Protein AF-A0ABD6D3I8-F1 (afdb_monomer)

Solvent-accessible surface area (backbone atoms only — not comparable to full-atom values): 17713 Å² total; per-residue (Å²): 122,80,71,60,58,60,52,53,54,50,59,51,51,58,54,47,58,57,50,51,61,51,48,51,48,51,51,50,53,51,59,62,35,69,68,52,43,36,45,54,47,29,67,51,51,42,56,53,49,54,50,50,54,49,55,48,30,76,75,33,94,48,31,48,81,83,47,49,67,35,48,54,55,46,46,45,46,32,44,61,36,58,86,42,97,68,25,40,54,66,31,47,40,47,11,34,42,47,6,24,50,29,9,47,50,40,47,54,55,41,55,77,74,69,52,99,65,88,84,90,70,100,69,75,52,68,67,55,51,51,51,15,46,51,47,24,51,53,53,22,55,76,68,73,17,67,42,81,37,10,53,52,30,10,53,47,37,63,69,50,66,90,51,40,68,42,40,44,51,18,42,46,56,50,36,48,51,53,35,50,54,48,51,53,46,39,55,67,56,59,64,44,36,63,67,61,53,58,66,60,56,52,79,70,43,60,50,75,43,75,62,68,82,93,67,49,63,67,57,51,50,50,51,44,52,55,24,54,76,62,83,56,26,34,38,35,45,30,38,72,43,54,68,66,61,49,54,55,38,26,55,51,44,44,54,52,40,44,75,74,65,78,56,82,55,69,71,58,28,47,54,50,26,52,50,51,52,50,52,54,50,48,60,52,50,51,55,53,46,52,51,36,41,76,74,64,68,47,62,68,47,67,44,72,43,76,48,70,91,39,67,72,60,46,71,74,44,81,80,71,93,69,74,83,119

Foldseek 3Di:
DVVVVVVVVVVVVVVVVVVCVVVVVVVVVCCLPPLNVLVVVLVVVLVVLLVVLVVVVVVDLLADPLLNPLSSVLLSVLSNCVPDPSNDLCLSLVLQLLLLVLLVVLCVVCVVPPDPDDDDDQDQPPVSLVSSQVSSVVVCVVVVSDDPSSSSSSVSLSRPPPCSNSHSSNNNVSSVSSSVVSVVCCVPPVVCVVVVSVVVVLQPQEAEQEDDDDDSQVSLQVSLVVQLVSVRYEYEYEYEDEVVQLVVLLVVLQVVCCVPPVDDDSVVSSVVSVVVVVVVVVVVVVVSQCSSCVPRNHHYFYYYYYDDPDPVVRVVDDDDPDDRD

Structure (mmCIF, N/CA/C/O backbone):
data_AF-A0ABD6D3I8-F1
#
_entry.id   AF-A0ABD6D3I8-F1
#
loop_
_atom_site.group_PDB
_atom_site.id
_atom_site.type_symbol
_atom_site.label_atom_id
_atom_site.label_alt_id
_atom_site.label_comp_id
_atom_site.label_asym_id
_atom_site.label_entity_id
_atom_site.label_seq_id
_atom_site.pdbx_PDB_ins_code
_atom_site.Cartn_x
_atom_site.Cartn_y
_atom_site.Cartn_z
_atom_site.occupancy
_atom_site.B_iso_or_equiv
_atom_site.auth_seq_id
_atom_site.auth_comp_id
_atom_site.auth_asym_id
_atom_site.auth_atom_id
_atom_site.pdbx_PDB_model_num
ATOM 1 N N . MET A 1 1 ? -15.371 -51.098 26.441 1.00 48.84 1 MET A N 1
ATOM 2 C CA . MET A 1 1 ? -14.345 -50.169 25.897 1.00 48.84 1 MET A CA 1
ATOM 3 C C . MET A 1 1 ? -14.885 -49.157 24.875 1.00 48.84 1 MET A C 1
ATOM 5 O O . MET A 1 1 ? -14.434 -48.020 24.892 1.00 48.84 1 MET A O 1
ATOM 9 N N . ARG A 1 2 ? -15.891 -49.493 24.052 1.00 51.91 2 ARG A N 1
ATOM 10 C CA . ARG A 1 2 ? -16.434 -48.631 22.976 1.00 51.91 2 ARG A CA 1
ATOM 11 C C . ARG A 1 2 ? -17.139 -47.327 23.422 1.00 51.91 2 ARG A C 1
ATOM 13 O O . ARG A 1 2 ? -17.208 -46.391 22.638 1.00 51.91 2 ARG A O 1
ATOM 20 N N . ASN A 1 3 ? -17.573 -47.222 24.684 1.00 49.28 3 ASN A N 1
ATOM 21 C CA . ASN A 1 3 ? -18.312 -46.052 25.198 1.00 49.28 3 ASN A CA 1
ATOM 22 C C . ASN A 1 3 ? -17.427 -44.921 25.766 1.00 49.28 3 ASN A C 1
ATOM 24 O O . ASN A 1 3 ? -17.911 -43.807 25.945 1.00 49.28 3 ASN A O 1
ATOM 28 N N . ARG A 1 4 ? -16.134 -45.164 26.046 1.00 50.59 4 ARG A N 1
ATOM 29 C CA . ARG A 1 4 ? -15.222 -44.103 26.537 1.00 50.59 4 ARG A CA 1
ATOM 30 C C . ARG A 1 4 ? -14.726 -43.191 25.408 1.00 50.59 4 ARG A C 1
ATOM 32 O O . ARG A 1 4 ? -14.577 -41.992 25.618 1.00 50.59 4 ARG A O 1
ATOM 39 N N . LEU A 1 5 ? -14.549 -43.741 24.205 1.00 54.78 5 LEU A N 1
ATOM 40 C CA . LEU A 1 5 ? -14.125 -43.006 23.006 1.00 54.78 5 LEU A CA 1
ATOM 41 C C . LEU A 1 5 ? -15.182 -42.008 22.514 1.00 54.78 5 LEU A C 1
ATOM 43 O O . LEU A 1 5 ? -14.837 -40.898 22.124 1.00 54.78 5 LEU A O 1
ATOM 47 N N . SER A 1 6 ? -16.471 -42.353 22.589 1.00 57.88 6 SER A N 1
ATOM 48 C CA . SER A 1 6 ? -17.556 -41.451 22.180 1.00 57.88 6 SER A CA 1
ATOM 49 C C . SER A 1 6 ? -17.730 -40.252 23.113 1.00 57.88 6 SER A C 1
ATOM 51 O O . SER A 1 6 ? -18.156 -39.191 22.662 1.00 57.88 6 SER A O 1
ATOM 53 N N . TRP A 1 7 ? -17.403 -40.408 24.400 1.00 53.38 7 TRP A N 1
ATOM 54 C CA . TRP A 1 7 ? -17.465 -39.315 25.372 1.00 53.38 7 TRP A CA 1
ATOM 55 C C . TRP A 1 7 ? -16.291 -38.349 25.173 1.00 53.38 7 TRP A C 1
ATOM 57 O O . TRP A 1 7 ? -16.505 -37.151 25.035 1.00 53.38 7 TRP A O 1
ATOM 67 N N . TRP A 1 8 ? -15.078 -38.881 24.984 1.00 54.34 8 TRP A N 1
ATOM 68 C CA . TRP A 1 8 ? -13.894 -38.090 24.624 1.00 54.34 8 TRP A CA 1
ATOM 69 C C . TRP A 1 8 ? -14.063 -37.322 23.307 1.00 54.34 8 TRP A C 1
ATOM 71 O O . TRP A 1 8 ? -13.714 -36.147 23.226 1.00 54.34 8 TRP A O 1
ATOM 81 N N . TYR A 1 9 ? -14.654 -37.956 22.291 1.00 57.16 9 TYR A N 1
ATOM 82 C CA . TYR A 1 9 ? -14.885 -37.321 20.994 1.00 57.16 9 TYR A CA 1
ATOM 83 C C . TYR A 1 9 ? -15.908 -36.178 21.067 1.00 57.16 9 TYR A C 1
ATOM 85 O O . TYR A 1 9 ? -15.737 -35.165 20.397 1.00 57.16 9 TYR A O 1
ATOM 93 N N . ARG A 1 10 ? -16.953 -36.294 21.901 1.00 57.69 10 ARG A N 1
ATOM 94 C CA . ARG A 1 10 ? -17.935 -35.210 22.099 1.00 57.69 10 ARG A CA 1
ATOM 95 C C . ARG A 1 10 ? -17.353 -34.058 22.920 1.00 57.69 10 ARG A C 1
ATOM 97 O O . ARG A 1 10 ? -17.463 -32.915 22.496 1.00 57.69 10 ARG A O 1
ATOM 104 N N . SER A 1 11 ? -16.628 -34.352 24.000 1.00 54.62 11 SER A N 1
ATOM 105 C CA . SER A 1 11 ? -15.975 -33.326 24.826 1.00 54.62 11 SER A CA 1
ATOM 106 C C . SER A 1 11 ? -14.861 -32.569 24.090 1.00 54.62 11 SER A C 1
ATOM 108 O O . SER A 1 11 ? -14.662 -31.382 24.339 1.00 54.62 11 SER A O 1
ATOM 110 N N . ALA A 1 12 ? -14.151 -33.221 23.162 1.00 56.25 12 ALA A N 1
ATOM 111 C CA . ALA A 1 12 ? -13.181 -32.557 22.289 1.00 56.25 12 ALA A CA 1
ATOM 112 C C . ALA A 1 12 ? -13.863 -31.649 21.249 1.00 56.25 12 ALA A C 1
ATOM 114 O O . ALA A 1 12 ? -13.349 -30.580 20.928 1.00 56.25 12 ALA A O 1
ATOM 115 N N . ARG A 1 13 ? -15.043 -32.042 20.753 1.00 55.53 13 ARG A N 1
ATOM 116 C CA . ARG A 1 13 ? -15.787 -31.299 19.726 1.00 55.53 13 ARG A CA 1
ATOM 117 C C . ARG A 1 13 ? -16.462 -30.038 20.268 1.00 55.53 13 ARG A C 1
ATOM 119 O O . ARG A 1 13 ? -16.499 -29.032 19.563 1.00 55.53 13 ARG A O 1
ATOM 126 N N . ASP A 1 14 ? -16.934 -30.070 21.511 1.00 56.41 14 ASP A N 1
ATOM 127 C CA . ASP A 1 14 ? -17.506 -28.886 22.163 1.00 56.41 14 ASP A CA 1
ATOM 128 C C . ASP A 1 14 ? -16.415 -27.875 22.564 1.00 56.41 14 ASP A C 1
ATOM 130 O O . ASP A 1 14 ? -16.600 -26.675 22.375 1.00 56.41 14 ASP A O 1
ATOM 134 N N . ARG A 1 15 ? -15.222 -28.344 22.969 1.00 53.31 15 ARG A N 1
ATOM 135 C CA . ARG A 1 15 ? -14.049 -27.475 23.200 1.00 53.31 15 ARG A CA 1
ATOM 136 C C . ARG A 1 15 ? -13.473 -26.865 21.921 1.00 53.31 15 ARG A C 1
ATOM 138 O O . ARG A 1 15 ? -13.049 -25.712 21.951 1.00 53.31 15 ARG A O 1
ATOM 145 N N . LEU A 1 16 ? -13.484 -27.589 20.797 1.00 54.25 16 LEU A N 1
ATOM 146 C CA . LEU A 1 16 ? -13.047 -27.026 19.513 1.00 54.25 16 LEU A CA 1
ATOM 147 C C . LEU A 1 16 ? -13.967 -25.890 19.043 1.00 54.25 16 LEU A C 1
ATOM 149 O O . LEU A 1 16 ? -13.475 -24.886 18.544 1.00 54.25 16 LEU A O 1
ATOM 153 N N . ARG A 1 17 ? -15.285 -26.001 19.258 1.00 52.94 17 ARG A N 1
ATOM 154 C CA . ARG A 1 17 ? -16.257 -24.968 18.851 1.00 52.94 17 ARG A CA 1
ATOM 155 C C . ARG A 1 17 ? -16.103 -23.644 19.608 1.00 52.94 17 ARG A C 1
ATOM 157 O O . ARG A 1 17 ? -16.437 -22.591 19.063 1.00 52.94 17 ARG A O 1
ATOM 164 N N . GLU A 1 18 ? -15.605 -23.678 20.843 1.00 51.91 18 GLU A N 1
ATOM 165 C CA . GLU A 1 18 ? -15.318 -22.471 21.631 1.00 51.91 18 GLU A CA 1
ATOM 166 C C . GLU A 1 18 ? -13.984 -21.812 21.260 1.00 51.91 18 GLU A C 1
ATOM 168 O O . GLU A 1 18 ? -13.903 -20.581 21.241 1.00 51.91 18 GLU A O 1
ATOM 173 N N . PHE A 1 19 ? -12.968 -22.604 20.901 1.00 51.62 19 PHE A N 1
ATOM 174 C CA . PHE A 1 19 ? -11.706 -22.082 20.364 1.00 51.62 19 PHE A CA 1
ATOM 175 C C . PHE A 1 19 ? -11.892 -21.471 18.973 1.00 51.62 19 PHE A C 1
ATOM 177 O O . PHE A 1 19 ? -11.450 -20.350 18.732 1.00 51.62 19 PHE A O 1
ATOM 184 N N . GLU A 1 20 ? -12.663 -22.127 18.108 1.00 51.50 20 GLU A N 1
ATOM 185 C CA . GLU A 1 20 ? -12.920 -21.688 16.736 1.00 51.50 20 GLU A CA 1
ATOM 186 C C . GLU A 1 20 ? -13.623 -20.317 16.695 1.00 51.50 20 GLU A C 1
ATOM 188 O O . GLU A 1 20 ? -13.238 -19.436 15.934 1.00 51.50 20 GLU A O 1
ATOM 193 N N . ARG A 1 21 ? -14.591 -20.046 17.586 1.00 54.03 21 ARG A N 1
ATOM 194 C CA . ARG A 1 21 ? -15.277 -18.735 17.633 1.00 54.03 21 ARG A CA 1
ATOM 195 C C . ARG A 1 21 ? -14.429 -17.594 18.204 1.00 54.03 21 ARG A C 1
ATOM 197 O O . ARG A 1 21 ? -14.739 -16.431 17.922 1.00 54.03 21 ARG A O 1
ATOM 204 N N . ARG A 1 22 ? -13.423 -17.895 19.034 1.00 52.88 22 ARG A N 1
ATOM 205 C CA . ARG A 1 22 ? -12.481 -16.895 19.572 1.00 52.88 22 ARG A CA 1
ATOM 206 C C . ARG A 1 22 ? -11.359 -16.616 18.582 1.00 52.88 22 ARG A C 1
ATOM 208 O O . ARG A 1 22 ? -11.065 -15.452 18.334 1.00 52.88 22 ARG A O 1
ATOM 215 N N . GLU A 1 23 ? -10.814 -17.651 17.952 1.00 54.16 23 GLU A N 1
ATOM 216 C CA . GLU A 1 23 ? -9.795 -17.505 16.912 1.00 54.16 23 GLU A CA 1
ATOM 217 C C . GLU A 1 23 ? -10.360 -16.853 15.657 1.00 54.16 23 GLU A C 1
ATOM 219 O O . GLU A 1 23 ? -9.733 -15.942 15.140 1.00 54.16 23 GLU A O 1
ATOM 224 N N . ILE A 1 24 ? -11.577 -17.190 15.217 1.00 58.59 24 ILE A N 1
ATOM 225 C CA . ILE A 1 24 ? -12.205 -16.500 14.079 1.00 58.59 24 ILE A CA 1
ATOM 226 C C . ILE A 1 24 ? -12.405 -15.013 14.380 1.00 58.59 24 ILE A C 1
ATOM 228 O O . ILE A 1 24 ? -12.264 -14.198 13.477 1.00 58.59 24 ILE A O 1
ATOM 232 N N . ARG A 1 25 ? -12.690 -14.622 15.630 1.00 57.91 25 ARG A N 1
ATOM 233 C CA . ARG A 1 25 ? -12.768 -13.200 16.005 1.00 57.91 25 ARG A CA 1
ATOM 234 C C . ARG A 1 25 ? -11.401 -12.530 16.026 1.00 57.91 25 ARG A C 1
ATOM 236 O O . ARG A 1 25 ? -11.292 -11.424 15.517 1.00 57.91 25 ARG A O 1
ATOM 243 N N . ALA A 1 26 ? -10.373 -13.200 16.540 1.00 59.75 26 ALA A N 1
ATOM 244 C CA . ALA A 1 26 ? -9.004 -12.690 16.520 1.00 59.75 26 ALA A CA 1
ATOM 245 C C . ALA A 1 26 ? -8.466 -12.557 15.086 1.00 59.75 26 ALA A C 1
ATOM 247 O O . ALA A 1 26 ? -7.911 -11.527 14.731 1.00 59.75 26 ALA A O 1
ATOM 248 N N . VAL A 1 27 ? -8.713 -13.555 14.237 1.00 58.84 27 VAL A N 1
ATOM 249 C CA . VAL A 1 27 ? -8.368 -13.561 12.813 1.00 58.84 27 VAL A CA 1
ATOM 250 C C . VAL A 1 27 ? -9.183 -12.512 12.067 1.00 58.84 27 VAL A C 1
ATOM 252 O O . VAL A 1 27 ? -8.618 -11.780 11.275 1.00 58.84 27 VAL A O 1
ATOM 255 N N . ARG A 1 28 ? -10.482 -12.361 12.342 1.00 60.97 28 ARG A N 1
ATOM 256 C CA . ARG A 1 28 ? -11.318 -11.325 11.717 1.00 60.97 28 ARG A CA 1
ATOM 257 C C . ARG A 1 28 ? -10.925 -9.917 12.156 1.00 60.97 28 ARG A C 1
ATOM 259 O O . ARG A 1 28 ? -11.019 -9.015 11.341 1.00 60.97 28 ARG A O 1
AT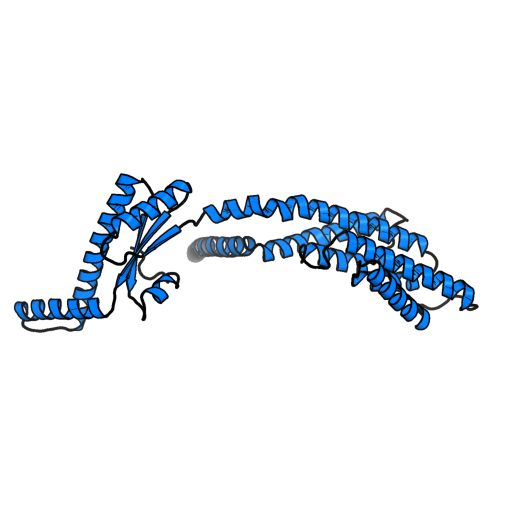OM 266 N N . HIS A 1 29 ? -10.471 -9.735 13.395 1.00 60.34 29 HIS A N 1
ATOM 267 C CA . HIS A 1 29 ? -9.929 -8.468 13.887 1.00 60.34 29 HIS A CA 1
ATOM 268 C C . HIS A 1 29 ? -8.541 -8.179 13.290 1.00 60.34 29 HIS A C 1
ATOM 270 O O . HIS A 1 29 ? -8.282 -7.070 12.847 1.00 60.34 29 HIS A O 1
ATOM 276 N N . TRP A 1 30 ? -7.688 -9.197 13.162 1.00 57.97 30 TRP A N 1
ATOM 277 C CA . TRP A 1 30 ? -6.394 -9.105 12.479 1.00 57.97 30 TRP A CA 1
ATOM 278 C C . TRP A 1 30 ? -6.543 -8.833 10.972 1.00 57.97 30 TRP A C 1
ATOM 280 O O . TRP A 1 30 ? -5.844 -7.994 10.421 1.00 57.97 30 TRP A O 1
ATOM 290 N N . LEU A 1 31 ? -7.516 -9.465 10.309 1.00 59.88 31 LEU A N 1
ATOM 291 C CA . LEU A 1 31 ? -7.948 -9.139 8.947 1.00 59.88 31 LEU A CA 1
ATOM 292 C C . LEU A 1 31 ? -8.757 -7.838 8.880 1.00 59.88 31 LEU A C 1
ATOM 294 O O . LEU A 1 31 ? -9.042 -7.395 7.782 1.00 59.88 31 LEU A O 1
ATOM 298 N N . ALA A 1 32 ? -9.180 -7.231 9.987 1.00 56.81 32 ALA A N 1
ATOM 299 C CA . ALA A 1 32 ? -9.791 -5.901 9.956 1.00 56.81 32 ALA A CA 1
ATOM 300 C C . ALA A 1 32 ? -8.725 -4.803 10.010 1.00 56.81 32 ALA A C 1
ATOM 302 O O . ALA A 1 32 ? -9.011 -3.660 9.660 1.00 56.81 32 ALA A O 1
ATOM 303 N N . ASP A 1 33 ? -7.495 -5.148 10.397 1.00 63.31 33 ASP A N 1
ATOM 304 C CA . ASP A 1 33 ? -6.377 -4.228 10.359 1.00 63.31 33 ASP A CA 1
ATOM 305 C C . ASP A 1 33 ? -6.042 -3.883 8.892 1.00 63.31 33 ASP A C 1
ATOM 307 O O . ASP A 1 33 ? -5.710 -4.769 8.084 1.00 63.31 33 ASP A O 1
ATOM 311 N N . PRO A 1 34 ? -6.161 -2.603 8.496 1.00 61.41 34 PRO A N 1
ATOM 312 C CA . PRO A 1 34 ? -5.957 -2.184 7.119 1.00 61.41 34 PRO A CA 1
ATOM 313 C C . PRO A 1 34 ? -4.567 -2.548 6.592 1.00 61.41 34 PRO A C 1
ATOM 315 O O . PRO A 1 34 ? -4.443 -2.835 5.399 1.00 61.41 34 PRO A O 1
ATOM 318 N N . GLU A 1 35 ? -3.536 -2.590 7.433 1.00 66.12 35 GLU A N 1
ATOM 319 C CA . GLU A 1 35 ? -2.175 -2.902 6.993 1.00 66.12 35 GLU A CA 1
ATOM 320 C C . GLU A 1 35 ? -2.016 -4.382 6.606 1.00 66.12 35 GLU A C 1
ATOM 322 O O . GLU A 1 35 ? -1.442 -4.710 5.560 1.00 66.12 35 GLU A O 1
ATOM 327 N N . HIS A 1 36 ? -2.626 -5.281 7.378 1.00 67.69 36 HIS A N 1
ATOM 328 C CA . HIS A 1 36 ? -2.589 -6.723 7.139 1.00 67.69 36 HIS A CA 1
ATOM 329 C C . HIS A 1 36 ? -3.386 -7.126 5.897 1.00 67.69 36 HIS A C 1
ATOM 331 O O . HIS A 1 36 ? -2.922 -7.938 5.094 1.00 67.69 36 HIS A O 1
ATOM 337 N N . LEU A 1 37 ? -4.543 -6.501 5.660 1.00 68.12 37 LEU A N 1
ATOM 338 C CA . LEU A 1 37 ? -5.301 -6.716 4.427 1.00 68.12 37 LEU A CA 1
ATOM 339 C C . LEU A 1 37 ? -4.537 -6.275 3.176 1.00 68.12 37 LEU A C 1
ATOM 341 O O . LEU A 1 37 ? -4.725 -6.865 2.113 1.00 68.12 37 LEU A O 1
ATOM 345 N N . LEU A 1 38 ? -3.720 -5.213 3.264 1.00 71.31 38 LEU A N 1
ATOM 346 C CA . LEU A 1 38 ? -2.907 -4.764 2.123 1.00 71.31 38 LEU A CA 1
ATOM 347 C C . LEU A 1 38 ? -1.874 -5.826 1.780 1.00 71.31 38 LEU A C 1
ATOM 349 O O . LEU A 1 38 ? -1.824 -6.276 0.637 1.00 71.31 38 LEU A O 1
ATOM 353 N N . HIS A 1 39 ? -1.145 -6.305 2.783 1.00 72.62 39 HIS A N 1
ATOM 354 C CA . HIS A 1 39 ? -0.160 -7.364 2.605 1.00 72.62 39 HIS A CA 1
ATOM 355 C C . HIS A 1 39 ? -0.791 -8.658 2.081 1.00 72.62 39 HIS A C 1
ATOM 357 O O . HIS A 1 39 ? -0.267 -9.254 1.142 1.00 72.62 39 HIS A O 1
ATOM 363 N N . LEU A 1 40 ? -1.952 -9.060 2.609 1.00 74.62 40 LEU A N 1
ATOM 364 C CA . LEU A 1 40 ? -2.659 -10.255 2.147 1.00 74.62 40 LEU A CA 1
ATOM 365 C C . LEU A 1 40 ? -3.129 -10.112 0.692 1.00 74.62 40 LEU A C 1
ATOM 367 O O . LEU A 1 40 ? -3.003 -11.040 -0.103 1.00 74.62 40 LEU A O 1
ATOM 371 N N . SER A 1 41 ? -3.639 -8.936 0.321 1.00 71.75 41 SER A N 1
ATOM 372 C CA . SER A 1 41 ? -4.031 -8.667 -1.062 1.00 71.75 41 SER A CA 1
ATOM 373 C C . SER A 1 41 ? -2.822 -8.662 -2.000 1.00 71.75 41 SER A C 1
ATOM 375 O O . SER A 1 41 ? -2.876 -9.300 -3.047 1.00 71.75 41 SER A O 1
ATOM 377 N N . ALA A 1 42 ? -1.696 -8.060 -1.607 1.00 75.69 42 ALA A N 1
ATOM 378 C CA . ALA A 1 42 ? -0.452 -8.122 -2.367 1.00 75.69 42 ALA A CA 1
ATOM 379 C C . ALA A 1 42 ? 0.010 -9.576 -2.560 1.00 75.69 42 ALA A C 1
ATOM 381 O O . ALA A 1 42 ? 0.387 -9.956 -3.666 1.00 75.69 42 ALA A O 1
ATOM 382 N N . LEU A 1 43 ? -0.109 -10.411 -1.523 1.00 79.81 43 LEU A N 1
ATOM 383 C CA . LEU A 1 43 ? 0.249 -11.831 -1.562 1.00 79.81 43 LEU A CA 1
ATOM 384 C C . LEU A 1 43 ? -0.601 -12.648 -2.548 1.00 79.81 43 LEU A C 1
ATOM 386 O O . LEU A 1 43 ? -0.146 -13.682 -3.021 1.00 79.81 43 LEU A O 1
ATOM 390 N N . VAL A 1 44 ? -1.812 -12.202 -2.885 1.00 81.06 44 VAL A N 1
ATOM 391 C CA . VAL A 1 44 ? -2.682 -12.876 -3.864 1.00 81.06 44 VAL A CA 1
ATOM 392 C C . VAL A 1 44 ? -2.539 -12.252 -5.251 1.00 81.06 44 VAL A C 1
ATOM 394 O O . VAL A 1 44 ? -2.317 -12.957 -6.235 1.00 81.06 44 VAL A O 1
ATOM 397 N N . PHE A 1 45 ? -2.629 -10.925 -5.347 1.00 80.38 45 PHE A N 1
ATOM 398 C CA . PHE A 1 45 ? -2.608 -10.217 -6.624 1.00 80.38 45 PHE A CA 1
ATOM 399 C C . PHE A 1 45 ? -1.231 -10.252 -7.288 1.00 80.38 45 PHE A C 1
ATOM 401 O O . PHE A 1 45 ? -1.176 -10.441 -8.499 1.00 80.38 45 PHE A O 1
ATOM 408 N N . VAL A 1 46 ? -0.124 -10.132 -6.542 1.00 81.88 46 VAL A N 1
ATOM 409 C CA . VAL A 1 46 ? 1.224 -10.139 -7.138 1.00 81.88 46 VAL A CA 1
ATOM 410 C C . VAL A 1 46 ? 1.533 -11.491 -7.793 1.00 81.88 46 VAL A C 1
ATOM 412 O O . VAL A 1 46 ? 1.883 -11.480 -8.974 1.00 81.88 46 VAL A O 1
ATOM 415 N N . PRO A 1 47 ? 1.351 -12.658 -7.138 1.00 83.88 47 PRO A N 1
ATOM 416 C CA . PRO A 1 47 ? 1.577 -13.945 -7.796 1.00 83.88 47 PRO A CA 1
ATOM 417 C C . PRO A 1 47 ? 0.639 -14.206 -8.975 1.00 83.88 47 PRO A C 1
ATOM 419 O O . PRO A 1 47 ? 1.090 -14.727 -9.991 1.00 83.88 47 PRO A O 1
ATOM 422 N N . LEU A 1 48 ? -0.639 -13.815 -8.883 1.00 84.00 48 LEU A N 1
ATOM 423 C CA . LEU A 1 48 ? -1.580 -13.942 -10.004 1.00 84.00 48 LEU A CA 1
ATOM 424 C C . LEU A 1 48 ? -1.158 -13.086 -11.200 1.00 84.00 48 LEU A C 1
ATOM 426 O O . LEU A 1 48 ? -1.220 -13.541 -12.340 1.00 84.00 48 LEU A O 1
ATOM 430 N N . LEU A 1 49 ? -0.698 -11.862 -10.947 1.00 82.56 49 LEU A N 1
ATOM 431 C CA . LEU A 1 49 ? -0.242 -10.939 -11.978 1.00 82.56 49 LEU A CA 1
ATOM 432 C C . LEU A 1 49 ? 1.052 -11.451 -12.619 1.00 82.56 49 LEU A C 1
ATOM 434 O O . LEU A 1 49 ? 1.122 -11.554 -13.842 1.00 82.56 49 LEU A O 1
ATOM 438 N N . VAL A 1 50 ? 2.043 -11.852 -11.816 1.00 80.38 50 VAL A N 1
ATOM 439 C CA . VAL A 1 50 ? 3.291 -12.453 -12.315 1.00 80.38 50 VAL A CA 1
ATOM 440 C C . VAL A 1 50 ? 2.995 -13.722 -13.116 1.00 80.38 50 VAL A C 1
ATOM 442 O O . VAL A 1 50 ? 3.523 -13.879 -14.215 1.00 80.38 50 VAL A O 1
ATOM 445 N N . GLY A 1 51 ? 2.101 -14.589 -12.632 1.00 81.94 51 GLY A N 1
ATOM 446 C CA . GLY A 1 51 ? 1.650 -15.778 -13.356 1.00 81.94 51 GLY A CA 1
ATOM 447 C C . GLY A 1 51 ? 0.960 -15.441 -14.681 1.00 81.94 51 GLY A C 1
ATOM 448 O O . GLY A 1 51 ? 1.255 -16.061 -15.700 1.00 81.94 51 GLY A O 1
ATOM 449 N N . GLY A 1 52 ? 0.105 -14.416 -14.701 1.00 80.62 52 GLY A N 1
ATOM 450 C CA . GLY A 1 52 ? -0.572 -13.938 -15.909 1.00 80.62 52 GLY A CA 1
ATOM 451 C C . GLY A 1 52 ? 0.387 -13.349 -16.946 1.00 80.62 52 GLY A C 1
ATOM 452 O O . GLY A 1 52 ? 0.307 -13.696 -18.123 1.00 80.62 52 GLY A O 1
ATOM 453 N N . VAL A 1 53 ? 1.342 -12.521 -16.516 1.00 76.00 53 VAL A N 1
ATOM 454 C CA . VAL A 1 53 ? 2.414 -12.002 -17.385 1.00 76.00 53 VAL A CA 1
ATOM 455 C C . VAL A 1 53 ? 3.286 -13.147 -17.896 1.00 76.00 53 VAL A C 1
ATOM 457 O O . VAL A 1 53 ? 3.668 -13.145 -19.062 1.00 76.00 53 VAL A O 1
ATOM 460 N N . THR A 1 54 ? 3.537 -14.162 -17.065 1.00 76.69 54 THR A N 1
ATOM 461 C CA . THR A 1 54 ? 4.306 -15.348 -17.467 1.00 76.69 54 THR A CA 1
ATOM 462 C C . THR A 1 54 ? 3.598 -16.157 -18.538 1.00 76.69 54 THR A C 1
ATOM 464 O O . THR A 1 54 ? 4.198 -16.556 -19.535 1.00 76.69 54 THR A O 1
ATOM 467 N N . TRP A 1 55 ? 2.300 -16.380 -18.360 1.00 80.44 55 TRP A N 1
ATOM 468 C CA . TRP A 1 55 ? 1.485 -17.027 -19.374 1.00 80.44 55 TRP A CA 1
ATOM 469 C C . TRP A 1 55 ? 1.493 -16.228 -20.682 1.00 80.44 55 TRP A C 1
ATOM 471 O O . TRP A 1 55 ? 1.718 -16.803 -21.744 1.00 80.44 55 TRP A O 1
ATOM 481 N N . LEU A 1 56 ? 1.354 -14.900 -20.607 1.00 73.88 56 LEU A N 1
ATOM 482 C CA . LEU A 1 56 ? 1.404 -14.028 -21.780 1.00 73.88 56 LEU A CA 1
ATOM 483 C C . LEU A 1 56 ? 2.761 -14.092 -22.497 1.00 73.88 56 LEU A C 1
ATOM 485 O O . LEU A 1 56 ? 2.794 -14.109 -23.724 1.00 73.88 56 LEU A O 1
ATOM 489 N N . ALA A 1 57 ? 3.863 -14.183 -21.753 1.00 70.50 57 ALA A N 1
ATOM 490 C CA . ALA A 1 57 ? 5.207 -14.336 -22.304 1.00 70.50 57 ALA A CA 1
ATOM 491 C C . ALA A 1 57 ? 5.452 -15.674 -22.997 1.00 70.50 57 ALA A C 1
ATOM 493 O O . ALA A 1 57 ? 6.185 -15.736 -23.976 1.00 70.50 57 ALA A O 1
ATOM 494 N N . ASN A 1 58 ? 4.797 -16.739 -22.543 1.00 72.50 58 ASN A N 1
ATOM 495 C CA . ASN A 1 58 ? 4.883 -18.035 -23.214 1.00 72.50 58 ASN A CA 1
ATOM 496 C C . ASN A 1 58 ? 4.050 -18.093 -24.504 1.00 72.50 58 ASN A C 1
ATOM 498 O O . ASN A 1 58 ? 4.324 -18.916 -25.373 1.00 72.50 58 ASN A O 1
ATOM 502 N N . VAL A 1 59 ? 3.025 -17.245 -24.626 1.00 77.94 59 VAL A N 1
ATOM 503 C CA . VAL A 1 59 ? 2.119 -17.213 -25.786 1.00 77.94 59 VAL A CA 1
ATOM 504 C C . VAL A 1 59 ? 2.518 -16.129 -26.796 1.00 77.94 59 VAL A C 1
ATOM 506 O O . VAL A 1 59 ? 2.179 -16.230 -27.974 1.00 77.94 59 VAL A O 1
ATOM 509 N N . SER A 1 60 ? 3.255 -15.102 -26.366 1.00 69.06 60 SER A N 1
ATOM 510 C CA . SER A 1 60 ? 3.665 -13.971 -27.197 1.00 69.06 60 SER A CA 1
ATOM 511 C C . SER A 1 60 ? 5.179 -13.953 -27.433 1.00 69.06 60 SER A C 1
ATOM 513 O O . SER A 1 60 ? 5.934 -13.884 -26.466 1.00 69.06 60 SER A O 1
ATOM 515 N N . PRO A 1 61 ? 5.649 -13.871 -28.693 1.00 62.59 61 PRO A N 1
ATOM 516 C CA . PRO A 1 61 ? 7.074 -13.716 -29.000 1.00 62.59 61 PRO A CA 1
ATOM 517 C C . PRO A 1 61 ? 7.641 -12.350 -28.570 1.00 62.59 61 PRO A C 1
ATOM 519 O O . PRO A 1 61 ? 8.842 -12.128 -28.660 1.00 62.59 61 PRO A O 1
ATOM 522 N N . VAL A 1 62 ? 6.787 -11.422 -28.122 1.00 56.59 62 VAL A N 1
ATOM 523 C CA . VAL A 1 62 ? 7.154 -10.038 -27.781 1.00 56.59 62 VAL A CA 1
ATOM 524 C C . VAL A 1 62 ? 7.589 -9.892 -26.319 1.00 56.59 62 VAL A C 1
ATOM 526 O O . VAL A 1 62 ? 8.238 -8.912 -25.969 1.00 56.59 62 VAL A O 1
ATOM 529 N N . VAL A 1 63 ? 7.247 -10.836 -25.435 1.00 58.81 63 VAL A N 1
ATOM 530 C CA . VAL A 1 63 ? 7.522 -10.704 -23.997 1.00 58.81 63 VAL A CA 1
ATOM 531 C C . VAL A 1 63 ? 8.578 -11.724 -23.580 1.00 58.81 63 VAL A C 1
ATOM 533 O O . VAL A 1 63 ? 8.345 -12.925 -23.576 1.00 58.81 63 VAL A O 1
ATOM 536 N N . SER A 1 64 ? 9.768 -11.230 -23.236 1.00 63.41 64 SER A N 1
ATOM 537 C CA . SER A 1 64 ? 10.913 -12.069 -22.871 1.00 63.41 64 SER A CA 1
ATOM 538 C C . SER A 1 64 ? 10.846 -12.551 -21.415 1.00 63.41 64 SER A C 1
ATOM 540 O O . SER A 1 64 ? 10.426 -11.817 -20.520 1.00 63.41 64 SER A O 1
ATOM 542 N N . PHE A 1 65 ? 11.340 -13.765 -21.144 1.00 61.03 65 PHE A N 1
ATOM 543 C CA . PHE A 1 65 ? 11.435 -14.327 -19.787 1.00 61.03 65 PHE A CA 1
ATOM 544 C C . PHE A 1 65 ? 12.320 -13.474 -18.856 1.00 61.03 65 PHE A C 1
ATOM 546 O O . PHE A 1 65 ? 12.138 -13.444 -17.646 1.00 61.03 65 PHE A O 1
ATOM 553 N N . LEU A 1 66 ? 13.276 -12.718 -19.395 1.00 60.19 66 LEU A N 1
ATOM 554 C CA . LEU A 1 66 ? 14.189 -11.904 -18.582 1.00 60.19 66 LEU A CA 1
ATOM 555 C C . LEU A 1 66 ? 13.502 -10.712 -17.898 1.00 60.19 66 LEU A C 1
ATOM 557 O O . LEU A 1 66 ? 14.113 -10.045 -17.074 1.00 60.19 66 LEU A O 1
ATOM 561 N N . VAL A 1 67 ? 12.236 -10.443 -18.210 1.00 66.00 67 VAL A N 1
ATOM 562 C CA . VAL A 1 67 ? 11.487 -9.295 -17.694 1.00 66.00 67 VAL A CA 1
ATOM 563 C C . VAL A 1 67 ? 10.996 -9.512 -16.244 1.00 66.00 67 VAL A C 1
ATOM 565 O O . VAL A 1 67 ? 10.668 -8.550 -15.547 1.00 66.00 67 VAL A O 1
ATOM 568 N N . TYR A 1 68 ? 10.983 -10.752 -15.733 1.00 70.56 68 TYR A N 1
ATOM 569 C CA . TYR A 1 68 ? 10.382 -11.054 -14.424 1.00 70.56 68 TYR A CA 1
ATOM 570 C C . TYR A 1 68 ? 11.059 -10.415 -13.210 1.00 70.56 68 TYR A C 1
ATOM 572 O O . TYR A 1 68 ? 10.319 -9.926 -12.358 1.00 70.56 68 TYR A O 1
ATOM 580 N N . PRO A 1 69 ? 12.401 -10.389 -13.072 1.00 78.25 69 PRO A N 1
ATOM 581 C CA . PRO A 1 69 ? 13.024 -9.839 -11.871 1.00 78.25 69 PRO A CA 1
ATOM 582 C C . PRO A 1 69 ? 12.639 -8.374 -11.582 1.00 78.25 69 PRO A C 1
ATOM 584 O O . PRO A 1 69 ? 12.184 -8.105 -10.466 1.00 78.25 69 PRO A O 1
ATOM 587 N N . PRO A 1 70 ? 12.724 -7.428 -12.544 1.00 79.44 70 PRO A N 1
ATOM 588 C CA . PRO A 1 70 ? 12.318 -6.048 -12.289 1.00 79.44 70 PRO A CA 1
ATOM 589 C C . PRO A 1 70 ? 10.799 -5.902 -12.129 1.00 79.44 70 PRO A C 1
ATOM 591 O O . PRO A 1 70 ? 10.356 -5.110 -11.296 1.00 79.44 70 PRO A O 1
ATOM 594 N N . LEU A 1 71 ? 9.993 -6.682 -12.861 1.00 79.88 71 LEU A N 1
ATOM 595 C CA . LEU A 1 71 ? 8.535 -6.622 -12.735 1.00 79.88 71 LEU A CA 1
ATOM 596 C C . LEU A 1 71 ? 8.033 -7.140 -11.395 1.00 79.88 71 LEU A C 1
ATOM 598 O O . LEU A 1 71 ? 7.178 -6.502 -10.794 1.00 79.88 71 LEU A O 1
ATOM 602 N N . ALA A 1 72 ? 8.535 -8.280 -10.924 1.00 81.19 72 ALA A N 1
ATOM 603 C CA . ALA A 1 72 ? 8.101 -8.866 -9.663 1.00 81.19 72 ALA A CA 1
ATOM 604 C C . ALA A 1 72 ? 8.459 -7.947 -8.487 1.00 81.19 72 ALA A C 1
ATOM 606 O O . ALA A 1 72 ? 7.615 -7.691 -7.628 1.00 81.19 72 ALA A O 1
ATOM 607 N N . ALA A 1 73 ? 9.677 -7.392 -8.488 1.00 82.06 73 ALA A N 1
ATOM 608 C CA . ALA A 1 73 ? 10.128 -6.458 -7.461 1.00 82.06 73 ALA A CA 1
ATOM 609 C C . ALA A 1 73 ? 9.304 -5.156 -7.447 1.00 82.06 73 ALA A C 1
ATOM 611 O O . ALA A 1 73 ? 8.865 -4.708 -6.382 1.00 82.06 73 ALA A O 1
ATOM 612 N N . GLY A 1 74 ? 9.046 -4.557 -8.614 1.00 81.06 74 GLY A N 1
ATOM 613 C CA . GLY A 1 74 ? 8.260 -3.324 -8.680 1.00 81.06 74 GLY A CA 1
ATOM 614 C C . GLY A 1 74 ? 6.755 -3.550 -8.478 1.00 81.06 74 GLY A C 1
ATOM 615 O O . GLY A 1 74 ? 6.117 -2.758 -7.789 1.00 81.06 74 GLY A O 1
ATOM 616 N N . ALA A 1 75 ? 6.193 -4.676 -8.938 1.00 81.81 75 ALA A N 1
ATOM 617 C CA . ALA A 1 75 ? 4.823 -5.075 -8.606 1.00 81.81 75 ALA A CA 1
ATOM 618 C C . ALA A 1 75 ? 4.669 -5.246 -7.090 1.00 81.81 75 ALA A C 1
ATOM 620 O O . ALA A 1 75 ? 3.792 -4.635 -6.488 1.00 81.81 75 ALA A O 1
ATOM 621 N N . TYR A 1 76 ? 5.561 -5.991 -6.434 1.00 81.94 76 TYR A N 1
ATOM 622 C CA . TYR A 1 76 ? 5.515 -6.126 -4.980 1.00 81.94 76 TYR A CA 1
ATOM 623 C C . TYR A 1 76 ? 5.576 -4.766 -4.272 1.00 81.94 76 TYR A C 1
ATOM 625 O O . TYR A 1 76 ? 4.785 -4.517 -3.365 1.00 81.94 76 TYR A O 1
ATOM 633 N N . THR A 1 77 ? 6.441 -3.851 -4.718 1.00 81.75 77 THR A N 1
ATOM 634 C CA . THR A 1 77 ? 6.541 -2.487 -4.164 1.00 81.75 77 THR A CA 1
ATOM 635 C C . THR A 1 77 ? 5.246 -1.683 -4.339 1.00 81.75 77 THR A C 1
ATOM 637 O O . THR A 1 77 ? 4.803 -1.026 -3.397 1.00 81.75 77 THR A O 1
ATOM 640 N N . LEU A 1 78 ? 4.601 -1.769 -5.509 1.00 80.69 78 LEU A N 1
ATOM 641 C CA . LEU A 1 78 ? 3.318 -1.113 -5.782 1.00 80.69 78 LEU A CA 1
ATOM 642 C C . LEU A 1 78 ? 2.214 -1.605 -4.837 1.00 80.69 78 LEU A C 1
ATOM 644 O O . LEU A 1 78 ? 1.496 -0.793 -4.256 1.00 80.69 78 LEU A O 1
ATOM 648 N N . PHE A 1 79 ? 2.088 -2.923 -4.666 1.00 78.62 79 PHE A N 1
ATOM 649 C CA . PHE A 1 79 ? 0.996 -3.527 -3.898 1.00 78.62 79 PHE A CA 1
ATOM 650 C C . PHE A 1 79 ? 1.241 -3.536 -2.378 1.00 78.62 79 PHE A C 1
ATOM 652 O O . PHE A 1 79 ? 0.282 -3.413 -1.619 1.00 78.62 79 PHE A O 1
ATOM 659 N N . SER A 1 80 ? 2.493 -3.656 -1.920 1.00 75.69 80 SER A N 1
ATOM 660 C CA . SER A 1 80 ? 2.829 -3.681 -0.483 1.00 75.69 80 SER A CA 1
ATOM 661 C C . SER A 1 80 ? 2.748 -2.306 0.178 1.00 75.69 80 SER A C 1
ATOM 663 O O . SER A 1 80 ? 2.361 -2.214 1.339 1.00 75.69 80 SER A O 1
ATOM 665 N N . ASN A 1 81 ? 3.067 -1.228 -0.547 1.00 73.12 81 ASN A N 1
ATOM 666 C CA . ASN A 1 81 ? 3.030 0.127 -0.001 1.00 73.12 81 ASN A CA 1
ATOM 667 C C . ASN A 1 81 ? 2.434 1.139 -0.999 1.00 73.12 81 ASN A C 1
ATOM 669 O O . ASN A 1 81 ? 3.150 2.024 -1.468 1.00 73.12 81 ASN A O 1
ATOM 673 N N . PRO A 1 82 ? 1.124 1.063 -1.310 1.00 69.00 82 PRO A N 1
ATOM 674 C CA . PRO A 1 82 ? 0.474 1.856 -2.365 1.00 69.00 82 PRO A CA 1
ATOM 675 C C . PRO A 1 82 ? 0.496 3.382 -2.143 1.00 69.00 82 PRO A C 1
ATOM 677 O O . PRO A 1 82 ? 0.289 4.149 -3.090 1.00 69.00 82 PRO A O 1
ATOM 680 N N . GLY A 1 83 ? 0.728 3.831 -0.903 1.00 64.50 83 GLY A N 1
ATOM 681 C CA . GLY A 1 83 ? 0.907 5.242 -0.538 1.00 64.50 83 GLY A CA 1
ATOM 682 C C . GLY A 1 83 ? 2.368 5.709 -0.513 1.00 64.50 83 GLY A C 1
ATOM 683 O O . GLY A 1 83 ? 2.630 6.901 -0.366 1.00 64.50 83 GLY A O 1
ATOM 684 N N . GLY A 1 84 ? 3.325 4.791 -0.654 1.00 68.00 84 GLY A N 1
ATOM 685 C CA . GLY A 1 84 ? 4.749 5.088 -0.589 1.00 68.00 84 GLY A CA 1
ATOM 686 C C . GLY A 1 84 ? 5.247 5.909 -1.778 1.00 68.00 84 GLY A C 1
ATOM 687 O O . GLY A 1 84 ? 4.688 5.883 -2.876 1.00 68.00 84 GLY A O 1
ATOM 688 N N . ARG A 1 85 ? 6.379 6.599 -1.588 1.00 64.44 85 ARG A N 1
ATOM 689 C CA . ARG A 1 85 ? 7.012 7.445 -2.622 1.00 64.44 85 ARG A CA 1
ATOM 690 C C . ARG A 1 85 ? 7.311 6.711 -3.941 1.00 64.44 85 ARG A C 1
ATOM 692 O O . ARG A 1 85 ? 7.384 7.360 -4.983 1.00 64.44 85 ARG A O 1
ATOM 699 N N . TYR A 1 86 ? 7.474 5.388 -3.888 1.00 61.03 86 TYR A N 1
ATOM 700 C CA . TYR A 1 86 ? 7.793 4.532 -5.034 1.00 61.03 86 TYR A CA 1
ATOM 701 C C . TYR A 1 86 ? 6.571 3.811 -5.627 1.00 61.03 86 TYR A C 1
ATOM 703 O O . TYR A 1 86 ? 6.674 3.248 -6.705 1.00 61.03 86 TYR A O 1
ATOM 711 N N . ALA A 1 87 ? 5.388 3.881 -5.006 1.00 69.81 87 ALA A N 1
ATOM 712 C CA . ALA A 1 87 ? 4.189 3.183 -5.484 1.00 69.81 87 ALA A CA 1
ATOM 713 C C . ALA A 1 87 ? 3.327 4.012 -6.450 1.00 69.81 87 ALA A C 1
ATOM 715 O O . ALA A 1 87 ? 2.099 3.901 -6.508 1.00 69.81 87 ALA A O 1
ATOM 716 N N . SER A 1 88 ? 3.971 4.880 -7.224 1.00 79.62 88 SER A N 1
ATOM 717 C CA . SER A 1 88 ? 3.302 5.615 -8.290 1.00 79.62 88 SER A CA 1
ATOM 718 C C . SER A 1 88 ? 3.440 4.846 -9.611 1.00 79.62 88 SER A C 1
ATOM 720 O O . SER A 1 88 ? 4.569 4.681 -10.081 1.00 79.62 88 SER A O 1
ATOM 722 N N . PRO A 1 89 ? 2.330 4.462 -10.270 1.00 81.88 89 PRO A N 1
ATOM 723 C CA . PRO A 1 89 ? 2.374 3.660 -11.494 1.00 81.88 89 PRO A CA 1
ATOM 724 C C . PRO A 1 89 ? 3.173 4.334 -12.618 1.00 81.88 89 PRO A C 1
ATOM 726 O O . PRO A 1 89 ? 3.836 3.666 -13.403 1.00 81.88 89 PRO A O 1
ATOM 729 N N . ARG A 1 90 ? 3.163 5.674 -12.667 1.00 83.38 90 ARG A N 1
ATOM 730 C CA . ARG A 1 90 ? 3.947 6.455 -13.636 1.00 83.38 90 ARG A CA 1
ATOM 731 C C . ARG A 1 90 ? 5.453 6.344 -13.409 1.00 83.38 90 ARG A C 1
ATOM 733 O O . ARG A 1 90 ? 6.183 6.229 -14.386 1.00 83.38 90 ARG A O 1
ATOM 740 N N . ARG A 1 91 ? 5.914 6.364 -12.150 1.00 84.06 91 ARG A N 1
ATOM 741 C CA . ARG A 1 91 ? 7.339 6.157 -11.845 1.00 84.06 91 ARG A CA 1
ATOM 742 C C . ARG A 1 91 ? 7.744 4.707 -12.079 1.00 84.06 91 ARG A C 1
ATOM 744 O O . ARG A 1 91 ? 8.837 4.509 -12.574 1.00 84.06 91 ARG A O 1
ATOM 751 N N . PHE A 1 92 ? 6.851 3.744 -11.838 1.00 85.38 92 PHE A N 1
ATOM 752 C CA . PHE A 1 92 ? 7.122 2.334 -12.130 1.00 85.38 92 PHE A CA 1
ATOM 753 C C . PHE A 1 92 ? 7.346 2.069 -13.622 1.00 85.38 92 PHE A C 1
ATOM 755 O O . PHE A 1 92 ? 8.409 1.625 -14.050 1.00 85.38 92 PHE A O 1
ATOM 762 N N . VAL A 1 93 ? 6.362 2.422 -14.454 1.00 87.12 93 VAL A N 1
ATOM 763 C CA . VAL A 1 93 ? 6.479 2.233 -15.908 1.00 87.12 93 VAL A CA 1
ATOM 764 C C . VAL A 1 93 ? 7.610 3.091 -16.467 1.00 87.12 93 VAL A C 1
ATOM 766 O O . VAL A 1 93 ? 8.415 2.609 -17.261 1.00 87.12 93 VAL A O 1
ATOM 769 N N . GLY A 1 94 ? 7.693 4.353 -16.037 1.00 86.12 94 GLY A N 1
ATOM 770 C CA . GLY A 1 94 ? 8.716 5.285 -16.492 1.00 86.12 94 GLY A CA 1
ATOM 771 C C . GLY A 1 94 ? 10.124 4.833 -16.121 1.00 86.12 94 GLY A C 1
ATOM 772 O O . GLY A 1 94 ? 10.997 4.835 -16.979 1.00 86.12 94 GLY A O 1
ATOM 773 N N . GLY A 1 95 ? 10.341 4.418 -14.874 1.00 87.94 95 GLY A N 1
ATOM 774 C CA . GLY A 1 95 ? 11.636 3.998 -14.350 1.00 87.94 95 GLY A CA 1
ATOM 775 C C . GLY A 1 95 ? 12.150 2.742 -15.043 1.00 87.94 95 GLY A C 1
ATOM 776 O O . GLY A 1 95 ? 13.254 2.753 -15.584 1.00 87.94 95 GLY A O 1
ATOM 777 N N . ILE A 1 96 ? 11.337 1.683 -15.112 1.00 87.69 96 ILE A N 1
ATOM 778 C CA . ILE A 1 96 ? 11.723 0.435 -15.791 1.00 87.69 96 ILE A CA 1
ATOM 779 C C . ILE A 1 96 ? 11.937 0.661 -17.296 1.00 87.69 96 ILE A C 1
ATOM 781 O O . ILE A 1 96 ? 12.904 0.152 -17.862 1.00 87.69 96 ILE A O 1
ATOM 785 N N . SER A 1 97 ? 11.090 1.458 -17.953 1.00 88.38 97 SER A N 1
ATOM 786 C CA . SER A 1 97 ? 11.266 1.761 -19.382 1.00 88.38 97 SER A CA 1
ATOM 787 C C . SER A 1 97 ? 12.522 2.597 -19.630 1.00 88.38 97 SER A C 1
ATOM 789 O O . SER A 1 97 ? 13.285 2.301 -20.547 1.00 88.38 97 SER A O 1
ATOM 791 N N . ALA A 1 98 ? 12.778 3.609 -18.795 1.00 89.88 98 ALA A N 1
ATOM 792 C CA . ALA A 1 98 ? 13.977 4.434 -18.880 1.00 89.88 98 ALA A CA 1
ATOM 793 C C . ALA A 1 98 ? 15.241 3.600 -18.655 1.00 89.88 98 ALA A C 1
ATOM 795 O O . ALA A 1 98 ? 16.188 3.735 -19.424 1.00 89.88 98 ALA A O 1
ATOM 796 N N . GLY A 1 99 ? 15.244 2.702 -17.666 1.00 86.88 99 GLY A N 1
ATOM 797 C CA . GLY A 1 99 ? 16.353 1.779 -17.428 1.00 86.88 99 GLY A CA 1
ATOM 798 C C . GLY A 1 99 ? 16.614 0.861 -18.623 1.00 86.88 99 GLY A C 1
ATOM 799 O O . GLY A 1 99 ? 17.752 0.756 -19.080 1.00 86.88 99 GLY A O 1
ATOM 800 N N . ALA A 1 100 ? 15.568 0.270 -19.206 1.00 87.50 100 ALA A N 1
ATOM 801 C CA . ALA A 1 100 ? 15.700 -0.567 -20.396 1.00 87.50 100 ALA A CA 1
ATOM 802 C C . ALA A 1 100 ? 16.232 0.217 -21.617 1.00 87.50 100 ALA A C 1
ATOM 804 O O . ALA A 1 100 ? 17.135 -0.246 -22.313 1.00 87.50 100 ALA A O 1
ATOM 805 N N . ILE A 1 101 ? 15.743 1.439 -21.850 1.00 89.38 101 ILE A N 1
ATOM 806 C CA . ILE A 1 101 ? 16.244 2.310 -22.926 1.00 89.38 101 ILE A CA 1
ATOM 807 C C . ILE A 1 101 ? 17.703 2.709 -22.671 1.00 89.38 101 ILE A C 1
ATOM 809 O O . ILE A 1 101 ? 18.504 2.696 -23.600 1.00 89.38 101 ILE A O 1
ATOM 813 N N . CYS A 1 102 ? 18.073 3.017 -21.424 1.00 88.00 102 CYS A N 1
ATOM 814 C CA . CYS A 1 102 ? 19.452 3.341 -21.060 1.00 88.00 102 CYS A CA 1
ATOM 815 C C . CYS A 1 102 ? 20.388 2.158 -21.325 1.00 88.00 102 CYS A C 1
ATOM 817 O O . CYS A 1 102 ? 21.424 2.342 -21.956 1.00 88.00 102 CYS A O 1
ATOM 819 N N . GLY A 1 103 ? 20.014 0.945 -20.902 1.00 84.75 103 GLY A N 1
ATOM 820 C CA . GLY A 1 103 ? 20.789 -0.270 -21.171 1.00 84.75 103 GLY A CA 1
ATOM 821 C C . GLY A 1 103 ? 20.958 -0.549 -22.668 1.00 84.75 103 GLY A C 1
ATOM 822 O O . GLY A 1 103 ? 22.051 -0.896 -23.113 1.00 84.75 103 GLY A O 1
ATOM 823 N N . TRP A 1 104 ? 19.906 -0.321 -23.459 1.00 86.94 104 TRP A N 1
ATOM 824 C CA . TRP A 1 104 ? 19.957 -0.438 -24.918 1.00 86.94 104 TRP A CA 1
ATOM 825 C C . TRP A 1 104 ? 20.880 0.611 -25.551 1.00 86.94 104 TRP A C 1
ATOM 827 O O . TRP A 1 104 ? 21.713 0.280 -26.392 1.00 86.94 104 TRP A O 1
ATOM 837 N N . LEU A 1 105 ? 20.799 1.864 -25.097 1.00 86.81 105 LEU A N 1
ATOM 838 C CA . LEU A 1 105 ? 21.642 2.959 -25.577 1.00 86.81 105 LEU A CA 1
ATOM 839 C C . LEU A 1 105 ? 23.123 2.701 -25.267 1.00 86.81 105 LEU A C 1
ATOM 841 O O . LEU A 1 105 ? 23.982 2.946 -26.111 1.00 86.81 105 LEU A O 1
ATOM 845 N N . VAL A 1 106 ? 23.431 2.138 -24.094 1.00 85.19 106 VAL A N 1
ATOM 846 C CA . VAL A 1 106 ? 24.796 1.708 -23.758 1.00 85.19 106 VAL A CA 1
ATOM 847 C C . VAL A 1 106 ? 25.297 0.641 -24.722 1.00 85.19 106 VAL A C 1
ATOM 849 O O . VAL A 1 106 ? 26.440 0.733 -25.165 1.00 85.19 106 VAL A O 1
ATOM 852 N N . LEU A 1 107 ? 24.474 -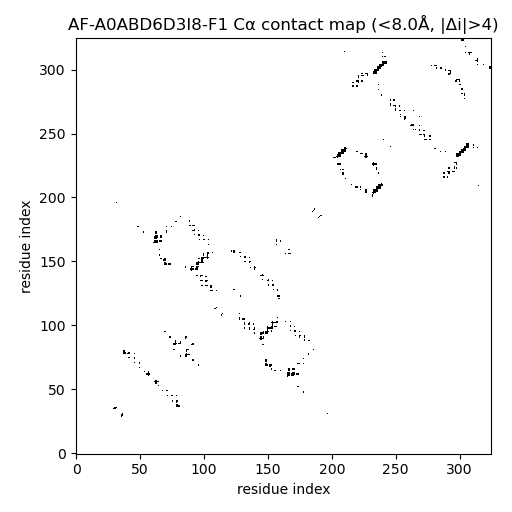0.354 -25.063 1.00 77.81 107 LEU A N 1
ATOM 853 C CA . LEU A 1 107 ? 24.847 -1.383 -26.035 1.00 77.81 107 LEU A CA 1
ATOM 854 C C . LEU A 1 107 ? 25.062 -0.807 -27.432 1.00 77.81 107 LEU A C 1
ATOM 856 O O . LEU A 1 107 ? 26.026 -1.193 -28.082 1.00 77.81 107 LEU A O 1
ATOM 860 N N . ALA A 1 108 ? 24.229 0.136 -27.876 1.00 80.19 108 ALA A N 1
ATOM 861 C CA . ALA A 1 108 ? 24.433 0.818 -29.152 1.00 80.19 108 ALA A CA 1
ATOM 862 C C . ALA A 1 108 ? 25.786 1.556 -29.174 1.00 80.19 108 ALA A C 1
ATOM 864 O O . ALA A 1 108 ? 26.595 1.347 -30.074 1.00 80.19 108 ALA A O 1
ATOM 865 N N . LEU A 1 109 ? 26.091 2.325 -28.121 1.00 77.75 109 LEU A N 1
ATOM 866 C CA . LEU A 1 109 ? 27.350 3.067 -28.006 1.00 77.75 109 LEU A CA 1
ATOM 867 C C . LEU A 1 109 ? 28.580 2.158 -27.850 1.00 77.75 109 LEU A C 1
ATOM 869 O O . LEU A 1 109 ? 29.637 2.437 -28.403 1.00 77.75 109 LEU A O 1
ATOM 873 N N . THR A 1 110 ? 28.492 1.073 -27.083 1.00 70.56 110 THR A N 1
ATOM 874 C CA . THR A 1 110 ? 29.645 0.181 -26.841 1.00 70.56 110 THR A CA 1
ATOM 875 C C . THR A 1 110 ? 29.827 -0.877 -27.931 1.00 70.56 110 THR A C 1
ATOM 877 O O . THR A 1 110 ? 30.956 -1.314 -28.175 1.00 70.56 110 THR A O 1
ATOM 880 N N . GLY A 1 111 ? 28.749 -1.248 -28.621 1.00 62.91 111 GLY A N 1
ATOM 881 C CA . GLY A 1 111 ? 28.755 -2.128 -29.786 1.00 62.91 111 GLY A CA 1
ATOM 882 C C . GLY A 1 111 ? 29.336 -1.458 -31.030 1.00 62.91 111 GLY A C 1
ATOM 883 O O . GLY A 1 111 ? 30.129 -2.082 -31.726 1.00 62.91 111 GLY A O 1
ATOM 884 N N . GLU A 1 112 ? 29.026 -0.179 -31.275 1.00 53.91 112 GLU A N 1
ATOM 885 C CA . GLU A 1 112 ? 29.595 0.565 -32.411 1.00 53.91 112 GLU A CA 1
ATOM 886 C C . GLU A 1 112 ? 31.038 1.034 -32.167 1.00 53.91 112 GLU A C 1
ATOM 888 O O . GLU A 1 112 ? 31.836 1.049 -33.104 1.00 53.91 112 GLU A O 1
ATOM 893 N N . TYR A 1 113 ? 31.409 1.383 -30.926 1.00 46.56 113 TYR A N 1
ATOM 894 C CA . TYR A 1 113 ? 32.708 2.015 -30.651 1.00 46.56 113 TYR A CA 1
ATOM 895 C C . TYR A 1 113 ? 33.741 1.133 -29.932 1.00 46.56 113 TYR A C 1
ATOM 897 O O . TYR A 1 113 ? 34.925 1.466 -29.975 1.00 46.56 113 TYR A O 1
ATOM 905 N N . TRP A 1 114 ? 33.351 0.040 -29.258 1.00 48.06 114 TRP A N 1
ATOM 906 C CA . TRP A 1 114 ? 34.241 -0.621 -28.283 1.00 48.06 114 TRP A CA 1
ATOM 907 C C . TRP A 1 114 ? 34.457 -2.133 -28.464 1.00 48.06 114 TRP A C 1
ATOM 909 O O . TRP A 1 114 ? 35.328 -2.693 -27.798 1.00 48.06 114 TRP A O 1
ATOM 919 N N . THR A 1 115 ? 33.732 -2.831 -29.348 1.00 47.44 115 THR A N 1
ATOM 920 C CA . THR A 1 115 ? 33.863 -4.300 -29.470 1.00 47.44 115 THR A CA 1
ATOM 921 C C . THR A 1 115 ? 33.958 -4.811 -30.909 1.00 47.44 115 THR A C 1
ATOM 923 O O . THR A 1 115 ? 33.015 -5.337 -31.482 1.00 47.44 115 THR A O 1
ATOM 926 N N . ALA A 1 116 ? 35.184 -4.806 -31.438 1.00 37.97 116 ALA A N 1
ATOM 927 C CA . ALA A 1 116 ? 35.625 -5.696 -32.517 1.00 37.97 116 ALA A CA 1
ATOM 928 C C . ALA A 1 116 ? 35.880 -7.146 -32.026 1.00 37.97 116 ALA A C 1
ATOM 930 O O . ALA A 1 116 ? 36.802 -7.807 -32.497 1.00 37.97 116 ALA A O 1
ATOM 931 N N . ALA A 1 117 ? 35.108 -7.654 -31.058 1.00 40.59 117 ALA A N 1
ATOM 932 C CA . ALA A 1 117 ? 35.309 -8.991 -30.496 1.00 40.59 117 ALA A CA 1
ATOM 933 C C . ALA A 1 117 ? 34.008 -9.798 -30.526 1.00 40.59 117 ALA A C 1
ATOM 935 O O . ALA A 1 117 ? 33.068 -9.563 -29.769 1.00 40.59 117 ALA A O 1
ATOM 936 N N . THR A 1 118 ? 33.988 -10.761 -31.437 1.00 38.00 118 THR A N 1
ATOM 937 C CA . THR A 1 118 ? 32.986 -11.806 -31.605 1.00 38.00 118 THR A CA 1
ATOM 938 C C . THR A 1 118 ? 32.810 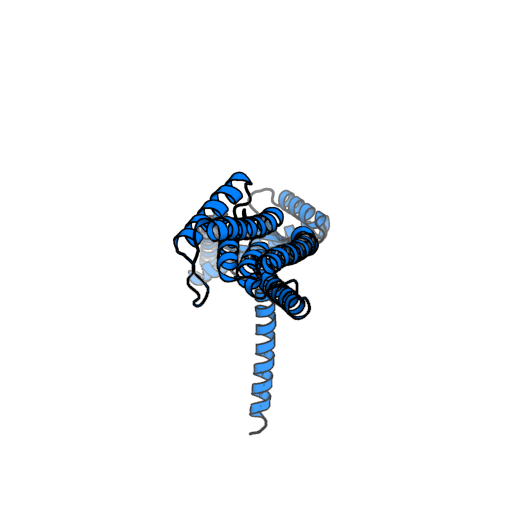-12.649 -30.334 1.00 38.00 118 THR A C 1
ATOM 940 O O . THR A 1 118 ? 33.715 -13.350 -29.898 1.00 38.00 118 THR A O 1
ATOM 943 N N . LEU A 1 119 ? 31.611 -12.528 -29.755 1.00 48.47 119 LEU A N 1
ATOM 944 C CA . LEU A 1 119 ? 30.718 -13.543 -29.168 1.00 48.47 119 LEU A CA 1
ATOM 945 C C . LEU A 1 119 ? 31.324 -14.884 -28.696 1.00 48.47 119 LEU A C 1
ATOM 947 O O . LEU A 1 119 ? 31.823 -15.667 -29.501 1.00 48.47 119 LEU A O 1
ATOM 951 N N . GLY A 1 120 ? 31.103 -15.225 -27.417 1.00 41.53 120 GLY A N 1
ATOM 952 C CA . GLY A 1 120 ? 31.248 -16.612 -26.946 1.00 41.53 120 GLY A CA 1
ATOM 953 C C . GLY A 1 120 ? 30.931 -16.885 -25.471 1.00 41.53 120 GLY A C 1
ATOM 954 O O . GLY A 1 120 ? 30.476 -17.974 -25.144 1.00 41.53 120 GLY A O 1
ATOM 955 N N . GLU A 1 121 ? 31.098 -15.921 -24.567 1.00 45.44 121 GLU A N 1
ATOM 956 C CA . GLU A 1 121 ? 30.861 -16.134 -23.132 1.00 45.44 121 GLU A CA 1
ATOM 957 C C . GLU A 1 121 ? 30.028 -14.989 -22.561 1.00 45.44 121 GLU A C 1
ATOM 959 O O . GLU A 1 121 ? 30.189 -13.848 -22.989 1.00 45.44 121 GLU A O 1
ATOM 964 N N . LEU A 1 122 ? 29.164 -15.287 -21.586 1.00 50.72 122 LEU A N 1
ATOM 965 C CA . LEU A 1 122 ? 28.395 -14.344 -20.760 1.00 50.72 122 LEU A CA 1
ATOM 966 C C . LEU A 1 122 ? 29.304 -13.373 -19.966 1.00 50.72 122 LEU A C 1
ATOM 968 O O . LEU A 1 122 ? 29.279 -13.326 -18.738 1.00 50.72 122 LEU A O 1
ATOM 972 N N . ARG A 1 123 ? 30.144 -12.595 -20.645 1.00 54.97 123 ARG A N 1
ATOM 973 C CA . ARG A 1 123 ? 30.991 -11.565 -20.052 1.00 54.97 123 ARG A CA 1
ATOM 974 C C . ARG A 1 123 ? 30.338 -10.220 -20.295 1.00 54.97 123 ARG A C 1
ATOM 976 O O . ARG A 1 123 ? 30.555 -9.574 -21.315 1.00 54.97 123 ARG A O 1
ATOM 983 N N . VAL A 1 124 ? 29.542 -9.793 -19.323 1.00 62.62 124 VAL A N 1
ATOM 984 C CA . VAL A 1 124 ? 29.100 -8.401 -19.252 1.00 62.62 124 VAL A CA 1
ATOM 985 C C . VAL A 1 124 ? 30.340 -7.543 -19.000 1.00 62.62 124 VAL A C 1
ATOM 987 O O . VAL A 1 124 ? 31.036 -7.720 -18.000 1.00 62.62 124 VAL A O 1
ATOM 990 N N . ASN A 1 125 ? 30.652 -6.632 -19.923 1.00 75.00 125 ASN A N 1
ATOM 991 C CA . ASN A 1 125 ? 31.763 -5.700 -19.753 1.00 75.00 125 ASN A CA 1
ATOM 992 C C . ASN A 1 125 ? 31.475 -4.786 -18.549 1.00 75.00 125 ASN A C 1
ATOM 994 O O . ASN A 1 125 ? 30.462 -4.083 -18.534 1.00 75.00 125 ASN A O 1
ATOM 998 N N . ALA A 1 126 ? 32.370 -4.774 -17.555 1.00 81.44 126 ALA A N 1
ATOM 999 C CA . ALA A 1 126 ? 32.222 -3.962 -16.347 1.00 81.44 126 ALA A CA 1
ATOM 1000 C C . ALA A 1 126 ? 32.025 -2.467 -16.661 1.00 81.44 126 ALA A C 1
ATOM 1002 O O . ALA A 1 126 ? 31.247 -1.797 -15.985 1.00 81.44 126 ALA A O 1
ATOM 1003 N N . GLY A 1 127 ? 32.662 -1.960 -17.723 1.00 82.38 127 GLY A N 1
ATOM 1004 C CA . GLY A 1 127 ?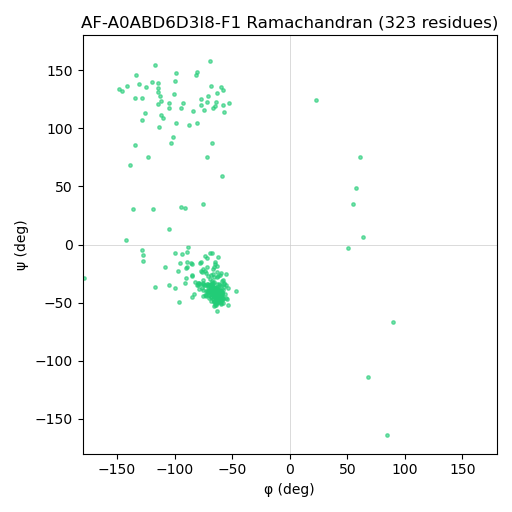 32.483 -0.586 -18.190 1.00 82.38 127 GLY A CA 1
ATOM 1005 C C . GLY A 1 127 ? 31.082 -0.323 -18.747 1.00 82.38 127 GLY A C 1
ATOM 1006 O O . GLY A 1 127 ? 30.480 0.696 -18.421 1.00 82.38 127 GLY A O 1
ATOM 1007 N N . ALA A 1 128 ? 30.522 -1.261 -19.516 1.00 81.00 128 ALA A N 1
ATOM 1008 C CA . ALA A 1 128 ? 29.158 -1.147 -20.034 1.00 81.00 128 ALA A CA 1
ATOM 1009 C C . ALA A 1 128 ? 28.120 -1.230 -18.900 1.00 81.00 128 ALA A C 1
ATOM 1011 O O . ALA A 1 128 ? 27.183 -0.438 -18.859 1.00 81.00 128 ALA A O 1
ATOM 1012 N N . ALA A 1 129 ? 28.320 -2.116 -17.921 1.00 84.75 129 ALA A N 1
ATOM 1013 C CA . ALA A 1 129 ? 27.461 -2.182 -16.739 1.00 84.75 129 ALA A CA 1
ATOM 1014 C C . ALA A 1 129 ? 27.505 -0.883 -15.914 1.00 84.75 129 ALA A C 1
ATOM 1016 O O . ALA A 1 129 ? 26.456 -0.349 -15.551 1.00 84.75 129 ALA A O 1
ATOM 1017 N N . ALA A 1 130 ? 28.702 -0.341 -15.663 1.00 87.75 130 ALA A N 1
ATOM 1018 C CA . ALA A 1 130 ? 28.869 0.915 -14.936 1.00 87.75 130 ALA A CA 1
ATOM 1019 C C . ALA A 1 130 ? 28.211 2.094 -15.669 1.00 87.75 130 ALA A C 1
ATOM 1021 O O . ALA A 1 130 ? 27.484 2.871 -15.051 1.00 87.75 130 ALA A O 1
ATOM 1022 N N . LEU A 1 131 ? 28.406 2.194 -16.989 1.00 87.50 131 LEU A N 1
ATOM 1023 C CA . LEU A 1 131 ? 27.790 3.233 -17.816 1.00 87.50 131 LEU A CA 1
ATOM 1024 C C . LEU A 1 131 ? 26.264 3.081 -17.856 1.00 87.50 131 LEU A C 1
ATOM 1026 O O . LEU A 1 131 ? 25.555 4.078 -17.755 1.00 87.50 131 LEU A O 1
ATOM 1030 N N . GLY A 1 132 ? 25.752 1.849 -17.913 1.00 87.19 132 GLY A N 1
ATOM 1031 C CA . GLY A 1 132 ? 24.317 1.559 -17.870 1.00 87.19 132 GLY A CA 1
ATOM 1032 C C . GLY A 1 132 ? 23.664 1.996 -16.563 1.00 87.19 132 GLY A C 1
ATOM 1033 O O . GLY A 1 132 ? 22.633 2.670 -16.588 1.00 87.19 132 GLY A O 1
ATOM 1034 N N . ILE A 1 133 ? 24.282 1.683 -15.421 1.00 90.69 133 ILE A N 1
ATOM 1035 C CA . ILE A 1 133 ? 23.810 2.134 -14.103 1.00 90.69 133 ILE A CA 1
ATOM 1036 C C . ILE A 1 133 ? 23.884 3.660 -14.000 1.00 90.69 133 ILE A C 1
ATOM 1038 O O . ILE A 1 133 ? 22.911 4.287 -13.583 1.00 90.69 133 ILE A O 1
ATOM 1042 N N . PHE A 1 134 ? 25.008 4.260 -14.405 1.00 92.25 134 PHE A N 1
ATOM 1043 C CA . PHE A 1 134 ? 25.207 5.708 -14.355 1.00 92.25 134 PHE A CA 1
ATOM 1044 C C . PHE A 1 134 ? 24.163 6.453 -15.190 1.00 92.25 134 PHE A C 1
ATOM 1046 O O . PHE A 1 134 ? 23.484 7.344 -14.681 1.00 92.25 134 PHE A O 1
ATOM 1053 N N . LEU A 1 135 ? 23.981 6.049 -16.449 1.00 91.00 135 LEU A N 1
ATOM 1054 C CA . LEU A 1 135 ? 23.011 6.656 -17.353 1.00 91.00 135 LEU A CA 1
ATOM 1055 C C . LEU A 1 135 ? 21.583 6.489 -16.824 1.00 91.00 135 LEU A C 1
ATOM 1057 O O . LEU A 1 135 ? 20.824 7.454 -16.808 1.00 91.00 135 LEU A O 1
ATOM 1061 N N . THR A 1 136 ? 21.243 5.298 -16.318 1.00 92.12 136 THR A N 1
ATOM 1062 C CA . THR A 1 136 ? 19.936 5.045 -15.694 1.00 92.12 136 THR A CA 1
ATOM 1063 C C . THR A 1 136 ? 19.708 5.971 -14.503 1.00 92.12 136 THR A C 1
ATOM 1065 O O . THR A 1 136 ? 18.631 6.551 -14.381 1.00 92.12 136 THR A O 1
ATOM 1068 N N . GLY A 1 137 ? 20.720 6.173 -13.654 1.00 90.94 137 GLY A N 1
ATOM 1069 C CA . GLY A 1 137 ? 20.648 7.100 -12.525 1.00 90.94 137 GLY A CA 1
ATOM 1070 C C . GLY A 1 137 ? 20.424 8.545 -12.971 1.00 90.94 137 GLY A C 1
ATOM 1071 O O . GLY A 1 137 ? 19.502 9.192 -12.488 1.00 90.94 137 GLY A O 1
ATOM 1072 N N . VAL A 1 138 ? 21.198 9.032 -13.945 1.00 93.69 138 VAL A N 1
ATOM 1073 C CA . VAL A 1 138 ? 21.071 10.407 -14.463 1.00 93.69 138 VAL A CA 1
ATOM 1074 C C . VAL A 1 138 ? 19.701 10.639 -15.100 1.00 93.69 138 VAL A C 1
ATOM 1076 O O . VAL A 1 138 ? 19.052 11.640 -14.805 1.00 93.69 138 VAL A O 1
ATOM 1079 N N . VAL A 1 139 ? 19.238 9.717 -15.947 1.00 92.62 139 VAL A N 1
ATOM 1080 C CA . VAL A 1 139 ? 17.956 9.843 -16.656 1.00 92.62 139 VAL A CA 1
ATOM 1081 C C . VAL A 1 139 ? 16.774 9.744 -15.693 1.00 92.62 139 VAL A C 1
ATOM 1083 O O . VAL A 1 139 ? 15.855 10.560 -15.769 1.00 92.62 139 VAL A O 1
ATOM 1086 N N . THR A 1 140 ? 16.782 8.784 -14.764 1.00 90.19 140 THR A N 1
ATOM 1087 C CA . THR A 1 140 ? 15.675 8.634 -13.802 1.00 90.19 140 THR A CA 1
ATOM 1088 C C . THR A 1 140 ? 15.623 9.780 -12.795 1.00 90.19 140 THR A C 1
ATOM 1090 O O . THR A 1 140 ? 14.523 10.227 -12.459 1.00 90.19 140 THR A O 1
ATOM 1093 N N . TRP A 1 141 ? 16.780 10.315 -12.390 1.00 91.62 141 TRP A N 1
ATOM 1094 C CA . TRP A 1 141 ? 16.877 11.533 -11.586 1.00 91.62 141 TRP A CA 1
ATOM 1095 C C . TRP A 1 141 ? 16.335 12.751 -12.343 1.00 91.62 141 TRP A C 1
ATOM 1097 O O . TRP A 1 141 ? 15.426 13.425 -11.857 1.00 91.62 141 TRP A O 1
ATOM 1107 N N . ALA A 1 142 ? 16.812 12.994 -13.570 1.00 92.19 142 ALA A N 1
ATOM 1108 C CA . ALA A 1 142 ? 16.397 14.140 -14.382 1.00 92.19 142 ALA A CA 1
ATOM 1109 C C . ALA A 1 142 ? 14.885 14.149 -14.663 1.00 92.19 142 ALA A C 1
ATOM 1111 O O . ALA A 1 142 ? 14.255 15.205 -14.675 1.00 92.19 142 ALA A O 1
ATOM 1112 N N . LEU A 1 143 ? 14.290 12.969 -14.849 1.00 88.56 143 LEU A N 1
ATOM 1113 C CA . LEU A 1 143 ? 12.856 12.804 -15.088 1.00 88.56 143 LEU A CA 1
ATOM 1114 C C . LEU A 1 143 ? 12.028 12.671 -13.795 1.00 88.56 143 LEU A C 1
ATOM 1116 O O . LEU A 1 143 ? 10.804 12.575 -13.869 1.00 88.56 143 LEU A O 1
ATOM 1120 N N . SER A 1 144 ? 12.654 12.677 -12.610 1.00 86.75 144 SER A N 1
ATOM 1121 C CA . SER A 1 144 ? 11.988 12.483 -11.307 1.00 86.75 144 SER A CA 1
ATOM 1122 C C . SER A 1 144 ? 11.165 11.180 -11.206 1.00 86.75 144 SER A C 1
ATOM 1124 O O . SER A 1 144 ? 10.117 11.123 -10.545 1.00 86.75 144 SER A O 1
ATOM 1126 N N . ILE A 1 145 ? 11.653 10.120 -11.860 1.00 88.06 145 ILE A N 1
ATOM 1127 C CA . ILE A 1 145 ? 11.056 8.771 -11.933 1.00 88.06 145 ILE A CA 1
ATOM 1128 C C . ILE A 1 145 ? 11.970 7.692 -11.338 1.00 88.06 145 ILE A C 1
ATOM 1130 O O . ILE A 1 145 ? 11.952 6.545 -11.774 1.00 88.06 145 ILE A O 1
ATOM 1134 N N . GLU A 1 146 ? 12.781 8.062 -10.349 1.00 83.75 146 GLU A N 1
ATOM 1135 C CA . GLU A 1 146 ? 13.683 7.144 -9.652 1.00 83.75 146 GLU A CA 1
ATOM 1136 C C . GLU A 1 146 ? 12.952 5.910 -9.117 1.00 83.75 146 GLU A C 1
ATOM 1138 O O . GLU A 1 146 ? 12.041 6.011 -8.289 1.00 83.75 146 GLU A O 1
ATOM 1143 N N . GLU A 1 147 ? 13.398 4.738 -9.565 1.00 82.62 147 GLU A N 1
ATOM 1144 C CA . GLU A 1 147 ? 12.884 3.462 -9.100 1.00 82.62 147 GLU A CA 1
ATOM 1145 C C . GLU A 1 147 ? 13.996 2.400 -9.055 1.00 82.62 147 GLU A C 1
ATOM 1147 O O . GLU A 1 147 ? 14.719 2.235 -10.040 1.00 82.62 147 GLU A O 1
ATOM 1152 N N . PRO A 1 148 ? 14.139 1.634 -7.954 1.00 84.25 148 PRO A N 1
ATOM 1153 C CA . PRO A 1 148 ? 15.188 0.618 -7.835 1.00 84.25 148 PRO A CA 1
ATOM 1154 C C . PRO A 1 148 ? 15.171 -0.453 -8.942 1.00 84.25 148 PRO A C 1
ATOM 1156 O O . PRO A 1 148 ? 16.229 -0.913 -9.374 1.00 84.25 148 PRO A O 1
ATOM 1159 N N . SER A 1 149 ? 13.993 -0.831 -9.448 1.00 85.62 149 SER A N 1
ATOM 1160 C CA . SER A 1 149 ? 13.833 -1.805 -10.541 1.00 85.62 149 SER A CA 1
ATOM 1161 C C . SER A 1 149 ? 14.389 -1.319 -11.884 1.00 85.62 149 SER A C 1
ATOM 1163 O O . SER A 1 149 ? 14.739 -2.151 -12.726 1.00 85.62 149 SER A O 1
ATOM 1165 N N . ALA A 1 150 ? 14.549 -0.003 -12.076 1.00 86.75 150 ALA A N 1
ATOM 1166 C CA . ALA A 1 150 ? 15.132 0.575 -13.287 1.00 86.75 150 ALA A CA 1
ATOM 1167 C C . ALA A 1 150 ? 16.565 0.072 -13.525 1.00 86.75 150 ALA A C 1
ATOM 1169 O O . ALA A 1 150 ? 16.912 -0.330 -14.635 1.00 86.75 150 ALA A O 1
ATOM 1170 N N . PHE A 1 151 ? 17.385 -0.003 -12.475 1.00 87.88 151 PHE A N 1
ATOM 1171 C CA . PHE A 1 151 ? 18.768 -0.479 -12.580 1.00 87.88 151 PHE A CA 1
ATOM 1172 C C . PHE A 1 151 ? 18.845 -1.953 -12.992 1.00 87.88 151 PHE A C 1
ATOM 1174 O O . PHE A 1 151 ? 19.669 -2.324 -13.827 1.00 87.88 151 PHE A O 1
ATOM 1181 N N . SER A 1 152 ? 17.946 -2.787 -12.459 1.00 88.12 152 SER A N 1
ATOM 1182 C CA . SER A 1 152 ? 17.845 -4.196 -12.853 1.00 88.12 152 SER A CA 1
ATOM 1183 C C . SER A 1 152 ? 17.479 -4.328 -14.332 1.00 88.12 152 SER A C 1
ATOM 1185 O O . SER A 1 152 ? 18.106 -5.112 -15.044 1.00 88.12 152 SER A O 1
ATOM 1187 N N . SER A 1 153 ? 16.532 -3.517 -14.817 1.00 86.56 153 SER A N 1
ATOM 1188 C CA . SER A 1 153 ? 16.145 -3.534 -16.229 1.00 86.56 153 SER A CA 1
ATOM 1189 C C . SER A 1 153 ? 17.298 -3.159 -17.164 1.00 86.56 153 SER A C 1
ATOM 1191 O O . SER A 1 153 ? 17.502 -3.859 -18.152 1.00 86.56 153 SER A O 1
ATOM 1193 N N . ALA A 1 154 ? 18.097 -2.143 -16.818 1.00 87.12 154 ALA A N 1
ATOM 1194 C CA . ALA A 1 154 ? 19.248 -1.705 -17.607 1.00 87.12 154 ALA A CA 1
ATOM 1195 C C . ALA A 1 154 ? 20.325 -2.793 -17.729 1.00 87.12 154 ALA A C 1
ATOM 1197 O O . ALA A 1 154 ? 20.861 -3.029 -18.811 1.00 87.12 154 ALA A O 1
ATOM 1198 N N . LEU A 1 155 ? 20.612 -3.490 -16.625 1.00 85.69 155 LEU A N 1
ATOM 1199 C CA . LEU A 1 155 ? 21.582 -4.586 -16.594 1.00 85.69 155 LEU A CA 1
ATOM 1200 C C . LEU A 1 155 ? 21.113 -5.812 -17.373 1.00 85.69 155 LEU A C 1
ATOM 1202 O O . LEU A 1 155 ? 21.913 -6.465 -18.034 1.00 85.69 155 LEU A O 1
ATOM 1206 N N . LEU A 1 156 ? 19.821 -6.125 -17.327 1.00 83.62 156 LEU A N 1
ATOM 1207 C CA . LEU A 1 156 ? 19.275 -7.260 -18.063 1.00 83.62 156 LEU A CA 1
ATOM 1208 C C . LEU A 1 156 ? 19.331 -7.040 -19.577 1.00 83.62 156 LEU A C 1
ATOM 1210 O O . LEU A 1 156 ? 19.656 -7.987 -20.289 1.00 83.62 156 LEU A O 1
ATOM 1214 N N . VAL A 1 157 ? 19.143 -5.801 -20.062 1.00 83.19 157 VAL A N 1
ATOM 1215 C CA . VAL A 1 157 ? 19.332 -5.478 -21.490 1.00 83.19 157 VAL A CA 1
ATOM 1216 C C . VAL A 1 157 ? 20.728 -5.884 -21.961 1.00 83.19 157 VAL A C 1
ATOM 1218 O O . VAL A 1 157 ? 20.843 -6.552 -22.988 1.00 83.19 157 VAL A O 1
ATOM 1221 N N . LEU A 1 158 ? 21.760 -5.556 -21.170 1.00 78.44 158 LEU A N 1
ATOM 1222 C CA . LEU A 1 158 ? 23.168 -5.896 -21.426 1.00 78.44 158 LEU A CA 1
ATOM 1223 C C . LEU A 1 158 ? 23.417 -7.413 -21.518 1.00 78.44 158 LEU A C 1
ATOM 1225 O O . LEU A 1 158 ? 24.373 -7.832 -22.166 1.00 78.44 158 LEU A O 1
ATOM 1229 N N . VAL A 1 159 ? 22.561 -8.235 -20.903 1.00 76.94 159 VAL A N 1
ATOM 1230 C CA . VAL A 1 159 ? 22.644 -9.705 -20.934 1.00 76.94 159 VAL A CA 1
ATOM 1231 C C . VAL A 1 159 ? 21.853 -10.305 -22.105 1.00 76.94 159 VAL A C 1
ATOM 1233 O O . VAL A 1 159 ? 22.236 -11.352 -22.619 1.00 76.94 159 VAL A O 1
ATOM 1236 N N . THR A 1 160 ? 20.783 -9.651 -22.570 1.00 72.44 160 THR A N 1
ATOM 1237 C CA . THR A 1 160 ? 19.889 -10.176 -23.629 1.00 72.44 160 THR A CA 1
ATOM 1238 C C . THR A 1 160 ? 20.529 -10.342 -25.012 1.00 72.44 160 THR A C 1
ATOM 1240 O O . THR A 1 160 ? 19.952 -11.011 -25.868 1.00 72.44 160 THR A O 1
ATOM 1243 N N . GLY A 1 161 ? 21.698 -9.751 -25.272 1.00 66.44 161 GLY A N 1
ATOM 1244 C CA . GLY A 1 161 ? 22.435 -9.994 -26.516 1.00 66.44 161 GLY A CA 1
ATOM 1245 C C . GLY A 1 161 ? 21.732 -9.429 -27.751 1.00 66.44 161 GLY A C 1
ATOM 1246 O O . GLY A 1 161 ? 21.653 -8.220 -27.878 1.00 66.44 161 GLY A O 1
ATOM 1247 N N . SER A 1 162 ? 21.270 -10.263 -28.688 1.00 61.19 162 SER A N 1
ATOM 1248 C CA . SER A 1 162 ? 20.683 -9.834 -29.975 1.00 61.19 162 SER A CA 1
ATOM 1249 C C . SER A 1 162 ? 19.186 -9.497 -29.926 1.00 61.19 162 SER A C 1
ATOM 1251 O O . SER A 1 162 ? 18.687 -8.812 -30.812 1.00 61.19 162 SER A O 1
ATOM 1253 N N . GLU A 1 163 ? 18.467 -9.916 -28.882 1.00 70.44 163 GLU A N 1
ATOM 1254 C CA . GLU A 1 163 ? 17.004 -9.751 -28.743 1.00 70.44 163 GLU A CA 1
ATOM 1255 C C . GLU A 1 163 ? 16.614 -8.487 -27.946 1.00 70.44 163 GLU A C 1
ATOM 1257 O O . GLU A 1 163 ? 15.629 -8.454 -27.206 1.00 70.44 163 GLU A O 1
ATOM 1262 N N . GLN A 1 164 ? 17.413 -7.423 -28.058 1.00 75.50 164 GLN A N 1
ATOM 1263 C CA . GLN A 1 164 ? 17.302 -6.222 -27.212 1.00 75.50 164 GLN A CA 1
ATOM 1264 C C . GLN A 1 164 ? 15.979 -5.485 -27.429 1.00 75.50 164 GLN A C 1
ATOM 1266 O O . GLN A 1 164 ? 15.323 -5.093 -26.467 1.00 75.50 164 GLN A O 1
ATOM 1271 N N . LEU A 1 165 ? 15.569 -5.311 -28.689 1.00 76.56 165 LEU A N 1
ATOM 1272 C CA . LEU A 1 165 ? 14.338 -4.595 -29.036 1.00 76.56 165 LEU A CA 1
ATOM 1273 C C . LEU A 1 165 ? 13.099 -5.358 -28.561 1.00 76.56 165 LEU A C 1
ATOM 1275 O O . LEU A 1 165 ? 12.179 -4.755 -28.008 1.00 76.56 165 LEU A O 1
ATOM 1279 N N . THR A 1 166 ? 13.117 -6.684 -28.704 1.00 79.38 166 THR A N 1
ATOM 1280 C CA . THR A 1 166 ? 12.083 -7.585 -28.188 1.00 79.38 166 THR A CA 1
ATOM 1281 C C . THR A 1 166 ? 11.983 -7.466 -26.668 1.00 79.38 166 THR A C 1
ATOM 1283 O O . THR A 1 166 ? 10.894 -7.327 -26.118 1.00 79.38 166 THR A O 1
ATOM 1286 N N . TYR A 1 167 ? 13.120 -7.422 -25.970 1.00 77.94 167 TYR A N 1
ATOM 1287 C CA . TYR A 1 167 ? 13.153 -7.259 -24.520 1.00 77.94 167 TYR A CA 1
ATOM 1288 C C . TYR A 1 167 ? 12.647 -5.887 -24.047 1.00 77.94 167 TYR A C 1
ATOM 1290 O O . TYR A 1 167 ? 11.808 -5.833 -23.146 1.00 77.94 167 TYR A O 1
ATOM 1298 N N . VAL A 1 168 ? 13.101 -4.785 -24.657 1.00 83.12 168 VAL A N 1
ATOM 1299 C CA . VAL A 1 168 ? 12.646 -3.424 -24.309 1.00 83.12 168 VAL A CA 1
ATOM 1300 C C . VAL A 1 168 ? 11.140 -3.290 -24.557 1.00 83.12 168 VAL A C 1
ATOM 1302 O O . VAL A 1 168 ? 10.414 -2.812 -23.684 1.00 83.12 168 VAL A O 1
ATOM 1305 N N . GLY A 1 169 ? 10.650 -3.779 -25.701 1.00 82.94 169 GLY A N 1
ATOM 1306 C CA . GLY A 1 169 ? 9.220 -3.815 -26.013 1.00 82.94 169 GLY A CA 1
ATOM 1307 C C . GLY A 1 169 ? 8.423 -4.646 -25.003 1.00 82.94 169 GLY A C 1
ATOM 1308 O O . GLY A 1 169 ? 7.413 -4.176 -24.474 1.00 82.94 169 GLY A O 1
ATOM 1309 N N . GLY A 1 170 ? 8.916 -5.839 -24.666 1.00 81.62 170 GLY A N 1
ATOM 1310 C CA . GLY A 1 170 ? 8.322 -6.717 -23.660 1.00 81.62 170 GLY A CA 1
ATOM 1311 C C . GLY A 1 170 ? 8.246 -6.080 -22.273 1.00 81.62 170 GLY A C 1
ATOM 1312 O O . GLY A 1 170 ? 7.216 -6.202 -21.605 1.00 81.62 170 GLY A O 1
ATOM 1313 N N . ILE A 1 171 ? 9.283 -5.345 -21.857 1.00 84.19 171 ILE A N 1
ATOM 1314 C CA . ILE A 1 171 ? 9.292 -4.572 -20.608 1.00 84.19 171 ILE A CA 1
ATOM 1315 C C . ILE A 1 171 ? 8.207 -3.498 -20.605 1.00 84.19 171 ILE A C 1
ATOM 1317 O O . ILE A 1 171 ? 7.475 -3.370 -19.621 1.00 84.19 171 ILE A O 1
ATOM 1321 N N . ILE A 1 172 ? 8.088 -2.729 -21.688 1.00 85.81 172 ILE A N 1
ATOM 1322 C CA . ILE A 1 172 ? 7.141 -1.613 -21.764 1.00 85.81 172 ILE A CA 1
ATOM 1323 C C . ILE A 1 172 ? 5.712 -2.156 -21.708 1.00 85.81 172 ILE A C 1
ATOM 1325 O O . ILE A 1 172 ? 4.911 -1.712 -20.887 1.00 85.81 172 ILE A O 1
ATOM 1329 N N . VAL A 1 173 ? 5.402 -3.172 -22.519 1.00 86.00 173 VAL A N 1
ATOM 1330 C CA . VAL A 1 173 ? 4.071 -3.797 -22.547 1.00 86.00 173 VAL A CA 1
ATOM 1331 C C . VAL A 1 173 ? 3.728 -4.409 -21.190 1.00 86.00 173 VAL A C 1
ATOM 1333 O O . VAL A 1 173 ? 2.650 -4.162 -20.650 1.00 86.00 173 VAL A O 1
ATOM 1336 N N . SER A 1 174 ? 4.650 -5.167 -20.600 1.00 82.38 174 SER A N 1
ATOM 1337 C CA . SER A 1 174 ? 4.378 -5.865 -19.344 1.00 82.38 174 SER A CA 1
ATOM 1338 C C . SER A 1 174 ? 4.263 -4.905 -18.160 1.00 82.38 174 SER A C 1
ATOM 1340 O O . SER A 1 174 ? 3.371 -5.067 -17.329 1.00 82.38 174 SER A O 1
ATOM 1342 N N . SER A 1 175 ? 5.104 -3.868 -18.094 1.00 84.12 175 SER A N 1
ATOM 1343 C CA . SER A 1 175 ? 5.007 -2.844 -17.045 1.00 84.12 175 SER A CA 1
ATOM 1344 C C . SER A 1 175 ? 3.707 -2.040 -17.152 1.00 84.12 175 SER A C 1
ATOM 1346 O O . SER A 1 175 ? 3.082 -1.769 -16.127 1.00 84.12 175 SER A O 1
ATOM 1348 N N . LEU A 1 176 ? 3.231 -1.738 -18.366 1.00 87.69 176 LEU A N 1
ATOM 1349 C CA . LEU A 1 176 ? 1.920 -1.117 -18.581 1.00 87.69 176 LEU A CA 1
ATOM 1350 C C . LEU A 1 176 ? 0.769 -2.005 -18.098 1.00 87.69 176 LEU A C 1
ATOM 1352 O O . LEU A 1 176 ? -0.142 -1.503 -17.439 1.00 87.69 176 LEU A O 1
ATOM 1356 N N . ILE A 1 177 ? 0.815 -3.312 -18.375 1.00 85.88 177 ILE A N 1
ATOM 1357 C CA . ILE A 1 177 ? -0.191 -4.270 -17.887 1.00 85.88 177 ILE A CA 1
ATOM 1358 C C . ILE A 1 177 ? -0.207 -4.283 -16.356 1.00 85.88 177 ILE A C 1
ATOM 1360 O O . ILE A 1 177 ? -1.266 -4.122 -15.749 1.00 85.88 177 ILE A O 1
ATOM 1364 N N . VAL A 1 178 ? 0.965 -4.415 -15.727 1.00 84.62 178 VAL A N 1
ATOM 1365 C CA . VAL A 1 178 ? 1.101 -4.432 -14.262 1.00 84.62 178 VAL A CA 1
ATOM 1366 C C . VAL A 1 178 ? 0.560 -3.139 -13.654 1.00 84.62 178 VAL A C 1
ATOM 1368 O O . VAL A 1 178 ? -0.241 -3.179 -12.719 1.00 84.62 178 VAL A O 1
ATOM 1371 N N . ALA A 1 179 ? 0.946 -1.990 -14.211 1.00 86.56 179 ALA A N 1
ATOM 1372 C CA . ALA A 1 179 ? 0.486 -0.685 -13.757 1.00 86.56 179 ALA A CA 1
ATOM 1373 C C . ALA A 1 179 ? -1.028 -0.509 -13.934 1.00 86.56 179 ALA A C 1
ATOM 1375 O O . ALA A 1 179 ? -1.684 0.038 -13.050 1.00 86.56 179 ALA A O 1
ATOM 1376 N N . GLY A 1 180 ? -1.598 -0.991 -15.041 1.00 85.94 180 GLY A N 1
ATOM 1377 C CA . GLY A 1 180 ? -3.036 -0.953 -15.299 1.00 85.94 180 GLY A CA 1
ATOM 1378 C C . GLY A 1 180 ? -3.829 -1.780 -14.287 1.00 85.94 180 GLY A C 1
ATOM 1379 O O . GLY A 1 180 ? -4.782 -1.274 -13.692 1.00 85.94 180 GLY A O 1
ATOM 1380 N N . VAL A 1 181 ? -3.395 -3.018 -14.028 1.00 86.00 181 VAL A N 1
ATOM 1381 C CA . VAL A 1 181 ? -3.997 -3.884 -13.000 1.00 86.00 181 VAL A CA 1
ATOM 1382 C C . VAL A 1 181 ? -3.872 -3.247 -11.618 1.00 86.00 181 VAL A C 1
ATOM 1384 O O . VAL A 1 181 ? -4.847 -3.231 -10.870 1.00 86.00 181 VAL A O 1
ATOM 1387 N N . PHE A 1 182 ? -2.717 -2.662 -11.291 1.00 84.31 182 PHE A N 1
ATOM 1388 C CA . PHE A 1 182 ? -2.524 -1.946 -10.032 1.00 84.31 182 PHE A CA 1
ATOM 1389 C C . PHE A 1 182 ? -3.466 -0.744 -9.889 1.00 84.31 182 PHE A C 1
ATOM 1391 O O . PHE A 1 182 ? -4.053 -0.564 -8.828 1.00 84.31 182 PHE A O 1
ATOM 1398 N N . VAL A 1 183 ? -3.659 0.065 -10.936 1.00 85.00 183 VAL A N 1
ATOM 1399 C CA . VAL A 1 183 ? -4.593 1.205 -10.900 1.00 85.00 183 VAL A CA 1
ATOM 1400 C C . VAL A 1 183 ? -6.033 0.731 -10.712 1.00 85.00 183 VAL A C 1
ATOM 1402 O O . VAL A 1 183 ? -6.764 1.315 -9.913 1.00 85.00 183 VAL A O 1
ATOM 1405 N N . LEU A 1 184 ? -6.436 -0.339 -11.404 1.00 85.62 184 LEU A N 1
ATOM 1406 C CA . LEU A 1 184 ? -7.769 -0.921 -11.258 1.00 85.62 184 LEU A CA 1
ATOM 1407 C C . LEU A 1 184 ? -7.990 -1.456 -9.838 1.00 85.62 184 LEU A C 1
ATOM 1409 O O . LEU A 1 184 ? -9.004 -1.150 -9.212 1.00 85.62 184 LEU A O 1
ATOM 1413 N N . TRP A 1 185 ? -7.013 -2.196 -9.314 1.00 84.31 185 TRP A N 1
ATOM 1414 C CA . TRP A 1 185 ? -7.027 -2.695 -7.945 1.00 84.31 185 TRP A CA 1
ATOM 1415 C C . TRP A 1 185 ? -7.055 -1.552 -6.924 1.00 84.31 185 TRP A C 1
ATOM 1417 O O . TRP A 1 185 ? -7.870 -1.565 -6.006 1.00 84.31 185 TRP A O 1
ATOM 1427 N N . ARG A 1 186 ? -6.226 -0.519 -7.102 1.00 81.62 186 ARG A N 1
ATOM 1428 C CA . ARG A 1 186 ? -6.179 0.644 -6.211 1.00 81.62 186 ARG A CA 1
ATOM 1429 C C . ARG A 1 186 ? -7.525 1.363 -6.182 1.00 81.62 186 ARG A C 1
ATOM 1431 O O . ARG A 1 186 ? -8.035 1.651 -5.107 1.00 81.62 186 ARG A O 1
ATOM 1438 N N . ARG A 1 187 ? -8.135 1.606 -7.339 1.00 79.44 187 ARG A N 1
ATOM 1439 C CA . ARG A 1 187 ? -9.436 2.276 -7.402 1.00 79.44 187 ARG A CA 1
ATOM 1440 C C . ARG A 1 187 ? -10.534 1.443 -6.739 1.00 79.44 187 ARG A C 1
ATOM 1442 O O . ARG A 1 187 ? -11.281 1.968 -5.925 1.00 79.44 187 ARG A O 1
ATOM 1449 N N . HIS A 1 188 ? -10.601 0.149 -7.054 1.00 73.19 188 HIS A N 1
ATOM 1450 C CA . HIS A 1 188 ? -11.726 -0.684 -6.629 1.00 73.19 188 HIS A CA 1
ATOM 1451 C C . HIS A 1 188 ? -11.594 -1.266 -5.215 1.00 73.19 188 HIS A C 1
ATOM 1453 O O . HIS A 1 188 ? -12.581 -1.575 -4.556 1.00 73.19 188 HIS A O 1
ATOM 1459 N N . PHE A 1 189 ? -10.361 -1.452 -4.746 1.00 69.88 189 PHE A N 1
ATOM 1460 C CA . PHE A 1 189 ? -10.079 -2.117 -3.477 1.00 69.88 189 PHE A CA 1
ATOM 1461 C C . PHE A 1 189 ? -9.393 -1.198 -2.467 1.00 69.88 189 PHE A C 1
ATOM 1463 O O . PHE A 1 189 ? -9.688 -1.293 -1.282 1.00 69.88 189 PHE A O 1
ATOM 1470 N N . TYR A 1 190 ? -8.491 -0.305 -2.891 1.00 69.31 190 TYR A N 1
ATOM 1471 C CA . TYR A 1 190 ? -7.791 0.595 -1.965 1.00 69.31 190 TYR A CA 1
ATOM 1472 C C . TYR A 1 190 ? -8.595 1.864 -1.647 1.00 69.31 190 TYR A C 1
ATOM 1474 O O . TYR A 1 190 ? -8.694 2.241 -0.486 1.00 69.31 190 TYR A O 1
ATOM 1482 N N . GLU A 1 191 ? -9.190 2.516 -2.645 1.00 64.94 191 GLU A N 1
ATOM 1483 C CA . GLU A 1 191 ? -9.939 3.771 -2.454 1.00 64.94 191 GLU A CA 1
ATOM 1484 C C . GLU A 1 191 ? -11.353 3.519 -1.905 1.00 64.94 191 GLU A C 1
ATOM 1486 O O . GLU A 1 191 ? -11.829 4.250 -1.038 1.00 64.94 191 GLU A O 1
ATOM 1491 N N . GLU A 1 192 ? -11.993 2.418 -2.305 1.00 56.31 192 GLU A N 1
ATOM 1492 C CA . GLU A 1 192 ? -13.307 2.005 -1.793 1.00 56.31 192 GLU A CA 1
ATOM 1493 C C . GLU A 1 192 ? -13.272 1.475 -0.338 1.00 56.31 192 GLU A C 1
ATOM 1495 O O . GLU A 1 192 ? -14.323 1.344 0.295 1.00 56.31 192 GLU A O 1
ATOM 1500 N N . ARG A 1 193 ? -12.084 1.218 0.241 1.00 54.12 193 ARG A N 1
ATOM 1501 C CA . ARG A 1 193 ? -11.916 0.697 1.617 1.00 54.12 193 ARG A CA 1
ATOM 1502 C C . ARG A 1 193 ? -12.551 1.563 2.687 1.00 54.12 193 ARG A C 1
ATOM 1504 O O . ARG A 1 193 ? -13.046 1.011 3.663 1.00 54.12 193 ARG A O 1
ATOM 1511 N N . ALA A 1 194 ? -12.575 2.884 2.510 1.00 46.53 194 ALA A N 1
ATOM 1512 C CA . ALA A 1 194 ? -13.257 3.760 3.455 1.00 46.53 194 ALA A CA 1
ATOM 1513 C C . ALA A 1 194 ? -14.738 3.360 3.593 1.00 46.53 194 ALA A C 1
ATOM 1515 O O . ALA A 1 194 ? -15.277 3.330 4.690 1.00 46.53 194 ALA A O 1
ATOM 1516 N N . ARG A 1 195 ? -15.394 2.936 2.509 1.00 45.78 195 ARG A N 1
ATOM 1517 C CA . ARG A 1 195 ? -16.819 2.595 2.545 1.00 45.78 195 ARG A CA 1
ATOM 1518 C C . ARG A 1 195 ? -17.097 1.242 3.217 1.00 45.78 195 ARG A C 1
ATOM 1520 O O . ARG A 1 195 ? -18.130 1.107 3.859 1.00 45.78 195 ARG A O 1
ATOM 1527 N N . TYR A 1 196 ? -16.174 0.281 3.131 1.00 43.25 196 TYR A N 1
ATOM 1528 C CA . TYR A 1 196 ? -16.337 -1.051 3.736 1.00 43.25 196 TYR A CA 1
ATOM 1529 C C . TYR A 1 196 ? -15.796 -1.158 5.171 1.00 43.25 196 TYR A C 1
ATOM 1531 O O . TYR A 1 196 ? -16.378 -1.877 5.980 1.00 43.25 196 TYR A O 1
ATOM 1539 N N . LEU A 1 197 ? -14.719 -0.438 5.516 1.00 44.81 197 LEU A N 1
ATOM 1540 C CA . LEU A 1 197 ? -14.155 -0.454 6.873 1.00 44.81 197 LEU A CA 1
ATOM 1541 C C . LEU A 1 197 ? -14.941 0.426 7.851 1.00 44.81 197 LEU A C 1
ATOM 1543 O O . LEU A 1 197 ? -15.172 -0.025 8.971 1.00 44.81 197 LEU A O 1
ATOM 1547 N N . PHE A 1 198 ? -15.440 1.603 7.439 1.00 41.81 198 PHE A N 1
ATOM 1548 C CA . PHE A 1 198 ? -16.271 2.435 8.326 1.00 41.81 198 PHE A CA 1
ATOM 1549 C C . PHE A 1 198 ? -17.621 1.787 8.657 1.00 41.81 198 PHE A C 1
ATOM 1551 O O . PHE A 1 198 ? -18.160 2.019 9.734 1.00 41.81 198 PHE A O 1
ATOM 1558 N N . GLN A 1 199 ? -18.132 0.906 7.792 1.00 39.19 199 GLN A N 1
ATOM 1559 C CA . GLN A 1 199 ? -19.355 0.156 8.079 1.00 39.19 199 GLN A CA 1
ATOM 1560 C C . GLN A 1 199 ? -19.147 -0.924 9.160 1.00 39.19 199 GLN A C 1
ATOM 1562 O O . GLN A 1 199 ? -20.112 -1.357 9.781 1.00 39.19 199 GLN A O 1
ATOM 1567 N N . SER A 1 200 ? -17.899 -1.344 9.415 1.00 40.44 200 SER A N 1
ATOM 1568 C CA . SER A 1 200 ? -17.567 -2.317 10.468 1.00 40.44 200 SER A CA 1
ATOM 1569 C C . SER A 1 200 ? -17.130 -1.693 11.796 1.00 40.44 200 SER A C 1
ATOM 1571 O O . SER A 1 200 ? -17.171 -2.382 12.812 1.00 40.44 200 SER A O 1
ATOM 1573 N N . THR A 1 201 ? -16.781 -0.401 11.816 1.00 43.22 201 THR A N 1
ATOM 1574 C CA . THR A 1 201 ? -16.536 0.349 13.063 1.00 43.22 201 THR A CA 1
ATOM 1575 C C . THR A 1 201 ? -17.836 0.674 13.804 1.00 43.22 201 THR A C 1
ATOM 1577 O O . THR A 1 201 ? -17.822 0.794 15.020 1.00 43.22 201 THR A O 1
ATOM 1580 N N . HIS A 1 202 ? -18.978 0.695 13.106 1.00 44.28 202 HIS A N 1
ATOM 1581 C CA . HIS A 1 202 ? -20.307 0.852 13.717 1.00 44.28 202 HIS A CA 1
ATOM 1582 C C . HIS A 1 202 ? -20.711 -0.274 14.681 1.00 44.28 202 HIS A C 1
ATOM 1584 O O . HIS A 1 202 ? -21.715 -0.149 15.369 1.00 44.28 202 HIS A O 1
ATOM 1590 N N . GLY A 1 203 ? -19.974 -1.389 14.738 1.00 45.69 203 GLY A N 1
ATOM 1591 C CA . GLY A 1 203 ? -20.318 -2.512 15.613 1.00 45.69 203 GLY A CA 1
ATOM 1592 C C . GLY A 1 203 ? -19.970 -2.319 17.094 1.00 45.69 203 GLY A C 1
ATOM 1593 O O . GLY A 1 203 ? -20.472 -3.087 17.910 1.00 45.69 203 GLY A O 1
ATOM 1594 N N . ASP A 1 204 ? -19.130 -1.335 17.434 1.00 52.78 204 ASP A N 1
ATOM 1595 C CA . ASP A 1 204 ? -18.600 -1.118 18.791 1.00 52.78 204 ASP A CA 1
ATOM 1596 C C . ASP A 1 204 ? -18.624 0.372 19.205 1.00 52.78 204 ASP A C 1
ATOM 1598 O O . ASP A 1 204 ? -17.790 0.816 19.995 1.00 52.78 204 ASP A O 1
ATOM 1602 N N . ASP A 1 205 ? -19.588 1.161 18.712 1.00 62.78 205 ASP A N 1
ATOM 1603 C CA . ASP A 1 205 ? -19.798 2.545 19.166 1.00 62.78 205 ASP A CA 1
ATOM 1604 C C . ASP A 1 205 ? -20.391 2.542 20.595 1.00 62.78 205 ASP A C 1
ATOM 1606 O O . ASP A 1 205 ? -21.584 2.728 20.828 1.00 62.78 205 ASP A O 1
ATOM 1610 N N . GLN A 1 206 ? -19.548 2.257 21.588 1.00 71.69 206 GLN A N 1
ATOM 1611 C CA . GLN A 1 206 ? -19.903 2.291 23.003 1.00 71.69 206 GLN A CA 1
ATOM 1612 C C . GLN A 1 206 ? -19.524 3.653 23.591 1.00 71.69 206 GLN A C 1
ATOM 1614 O O . GLN A 1 206 ? -18.350 4.022 23.637 1.00 71.69 206 GLN A O 1
ATOM 1619 N N . VAL A 1 207 ? -20.511 4.409 24.068 1.00 75.00 207 VAL A N 1
ATOM 1620 C CA . VAL A 1 207 ? -20.279 5.694 24.735 1.00 75.00 207 VAL A CA 1
ATOM 1621 C C . VAL A 1 207 ? -20.049 5.430 26.221 1.00 75.00 207 VAL A C 1
ATOM 1623 O O . VAL A 1 207 ? -20.993 5.173 26.969 1.00 75.00 207 VAL A O 1
ATOM 1626 N N . LEU A 1 208 ? -18.786 5.474 26.652 1.00 76.12 208 LEU A N 1
ATOM 1627 C CA . LEU A 1 208 ? -18.417 5.386 28.065 1.00 76.12 208 LEU A CA 1
ATOM 1628 C C . LEU A 1 208 ? -18.688 6.726 28.758 1.00 76.12 208 LEU A C 1
ATOM 1630 O O . LEU A 1 208 ? -18.090 7.744 28.409 1.00 76.12 208 LEU A O 1
ATOM 1634 N N . VAL A 1 209 ? -19.551 6.717 29.772 1.00 83.06 209 VAL A N 1
ATOM 1635 C CA . VAL A 1 209 ? -19.922 7.909 30.542 1.00 83.06 209 VAL A CA 1
ATOM 1636 C C . VAL A 1 209 ? -19.409 7.764 31.975 1.00 83.06 209 VAL A C 1
ATOM 1638 O O . VAL A 1 209 ? -20.024 7.054 32.775 1.00 83.06 209 VAL A O 1
ATOM 1641 N N . PRO A 1 210 ? -18.284 8.413 32.329 1.00 81.12 210 PRO A N 1
ATOM 1642 C CA . PRO A 1 210 ? -17.810 8.441 33.703 1.00 81.12 210 PRO A CA 1
ATOM 1643 C C . PRO A 1 210 ? -18.684 9.387 34.537 1.00 81.12 210 PRO A C 1
ATOM 1645 O O . PRO A 1 210 ? -18.702 10.598 34.321 1.00 81.12 210 PRO A O 1
ATOM 1648 N N . ILE A 1 211 ? -19.389 8.841 35.521 1.00 80.81 211 ILE A N 1
ATOM 1649 C CA . ILE A 1 211 ? -20.228 9.605 36.444 1.00 80.81 211 ILE A CA 1
ATOM 1650 C C . ILE A 1 211 ? -19.332 10.223 37.523 1.00 80.81 211 ILE A C 1
ATOM 1652 O O . ILE A 1 211 ? -18.874 9.533 38.436 1.00 80.81 211 ILE A O 1
ATOM 1656 N N . ARG A 1 212 ? -19.084 11.536 37.423 1.00 71.94 212 ARG A N 1
ATOM 1657 C CA . ARG A 1 212 ? -18.382 12.341 38.438 1.00 71.94 212 ARG A CA 1
ATOM 1658 C C . ARG A 1 212 ? -19.171 13.614 38.753 1.00 71.94 212 ARG A C 1
ATOM 1660 O O . ARG A 1 212 ? -19.648 14.274 37.837 1.00 71.94 212 ARG A O 1
ATOM 1667 N N . GLY A 1 213 ? -19.249 13.979 40.032 1.00 65.88 213 GLY A N 1
ATOM 1668 C CA . GLY A 1 213 ? -19.839 15.247 40.479 1.00 65.88 213 GLY A CA 1
ATOM 1669 C C . GLY A 1 213 ? -21.365 15.251 40.647 1.00 65.88 213 GLY A C 1
ATOM 1670 O O . GLY A 1 213 ? -22.000 14.193 40.752 1.00 65.88 213 GLY A O 1
ATOM 1671 N N . ASP A 1 214 ? -21.907 16.472 40.716 1.00 63.59 214 ASP A N 1
ATOM 1672 C CA . ASP A 1 214 ? -23.234 16.776 41.272 1.00 63.59 214 ASP A CA 1
ATOM 1673 C C . ASP A 1 214 ? -24.394 16.731 40.259 1.00 63.59 214 ASP A C 1
ATOM 1675 O O . ASP A 1 214 ? -25.529 16.526 40.680 1.00 63.59 214 ASP A O 1
ATOM 1679 N N . ASP A 1 215 ? -24.139 16.840 38.945 1.00 71.31 215 ASP A N 1
ATOM 1680 C CA . ASP A 1 215 ? -25.181 16.754 37.897 1.00 71.31 215 ASP A CA 1
ATOM 1681 C C . ASP A 1 215 ? -24.903 15.645 36.856 1.00 71.31 215 ASP A C 1
ATOM 1683 O O . ASP A 1 215 ? -24.465 15.910 35.732 1.00 71.31 215 ASP A O 1
ATOM 1687 N N . PRO A 1 216 ? -25.112 14.366 37.217 1.00 80.88 216 PRO A N 1
ATOM 1688 C CA . PRO A 1 216 ? -24.885 13.242 36.312 1.00 80.88 216 PRO A CA 1
ATOM 1689 C C . PRO A 1 216 ? -25.976 13.088 35.241 1.00 80.88 216 PRO A C 1
ATOM 1691 O O . PRO A 1 216 ? -25.731 12.455 34.217 1.00 80.88 216 PRO A O 1
ATOM 1694 N N . GLU A 1 217 ? -27.173 13.638 35.455 1.00 84.56 217 GLU A N 1
ATOM 1695 C CA . GLU A 1 217 ? -28.340 13.398 34.598 1.00 84.56 217 GLU A CA 1
ATOM 1696 C C . GLU A 1 217 ? -28.179 14.071 33.231 1.00 84.56 217 GLU A C 1
ATOM 1698 O O . GLU A 1 217 ? -28.362 13.429 32.194 1.00 84.56 217 GLU A O 1
ATOM 1703 N N . SER A 1 218 ? -27.738 15.333 33.216 1.00 83.50 218 SER A N 1
ATOM 1704 C CA . SER A 1 218 ? -27.491 16.092 31.984 1.00 83.50 218 SER A CA 1
ATOM 1705 C C . SER A 1 218 ? -26.433 15.433 31.087 1.00 83.50 218 SER A C 1
ATOM 1707 O O . SER A 1 218 ? -26.612 15.341 29.869 1.00 83.50 218 SER A O 1
ATOM 1709 N N . LEU A 1 219 ? -25.341 14.933 31.682 1.00 84.50 219 LEU A N 1
ATOM 1710 C CA . LEU A 1 219 ? -24.249 14.255 30.971 1.00 84.50 219 LEU A CA 1
ATOM 1711 C C . LEU A 1 219 ? -24.722 12.937 30.346 1.00 84.50 219 LEU A C 1
ATOM 1713 O O . LEU A 1 219 ? -24.425 12.644 29.188 1.00 84.50 219 LEU A O 1
ATOM 1717 N N . VAL A 1 220 ? -25.476 12.157 31.119 1.00 86.75 220 VAL A N 1
ATOM 1718 C CA . VAL A 1 220 ? -26.014 10.863 30.700 1.00 86.75 220 VAL A CA 1
ATOM 1719 C C . VAL A 1 220 ? -27.033 11.031 29.574 1.00 86.75 220 VAL A C 1
ATOM 1721 O O . VAL A 1 220 ? -26.963 10.311 28.580 1.00 86.75 220 VAL A O 1
ATOM 1724 N N . LEU A 1 221 ? -27.922 12.024 29.662 1.00 86.06 221 LEU A N 1
ATOM 1725 C CA . LEU A 1 221 ? -28.878 12.329 28.595 1.00 86.06 221 LEU A CA 1
ATOM 1726 C C . LEU A 1 221 ? -28.196 12.847 27.325 1.00 86.06 221 LEU A C 1
ATOM 1728 O O . LEU A 1 221 ? -28.617 12.504 26.220 1.00 86.06 221 LEU A O 1
ATOM 1732 N N . PHE A 1 222 ? -27.134 13.647 27.454 1.00 83.50 222 PHE A N 1
ATOM 1733 C CA . PHE A 1 222 ? -26.337 14.079 26.306 1.00 83.50 222 PHE A CA 1
ATOM 1734 C C . PHE A 1 222 ? -25.665 12.888 25.609 1.00 83.50 222 PHE A C 1
ATOM 1736 O O . PHE A 1 222 ? -25.789 12.737 24.394 1.00 83.50 222 PHE A O 1
ATOM 1743 N N . ALA A 1 223 ? -25.023 12.007 26.378 1.00 83.38 223 ALA A N 1
ATOM 1744 C CA . ALA A 1 223 ? -24.398 10.792 25.867 1.00 83.38 223 ALA A CA 1
ATOM 1745 C C . ALA A 1 223 ? -25.412 9.833 25.225 1.00 83.38 223 ALA A C 1
ATOM 1747 O O . ALA A 1 223 ? -25.144 9.277 24.163 1.00 83.38 223 ALA A O 1
ATOM 1748 N N . ALA A 1 224 ? -26.598 9.691 25.820 1.00 84.00 224 ALA A N 1
ATOM 1749 C CA . ALA A 1 224 ? -27.684 8.896 25.263 1.00 84.00 224 ALA A CA 1
ATOM 1750 C C . ALA A 1 224 ? -28.199 9.467 23.937 1.00 84.00 224 ALA A C 1
ATOM 1752 O O . ALA A 1 224 ? -28.388 8.719 22.984 1.00 84.00 224 ALA A O 1
ATOM 1753 N N . ARG A 1 225 ? -28.379 10.791 23.833 1.00 84.56 225 ARG A N 1
ATOM 1754 C CA . ARG A 1 225 ? -28.775 11.441 22.570 1.00 84.56 225 ARG A CA 1
ATOM 1755 C C . ARG A 1 225 ? -27.714 11.289 21.487 1.00 84.56 225 ARG A C 1
ATOM 1757 O O . ARG A 1 225 ? -28.064 11.102 20.326 1.00 84.56 225 ARG A O 1
ATOM 1764 N N . LEU A 1 226 ? -26.437 11.347 21.867 1.00 82.06 226 LEU A N 1
ATOM 1765 C CA . LEU A 1 226 ? -25.331 11.078 20.957 1.00 82.06 226 LEU A CA 1
ATOM 1766 C C . LEU A 1 226 ? -25.389 9.630 20.453 1.00 82.06 226 LEU A C 1
ATOM 1768 O O . LEU A 1 226 ? -25.372 9.407 19.250 1.00 82.06 226 LEU A O 1
ATOM 1772 N N . ALA A 1 227 ? -25.541 8.660 21.356 1.00 80.00 227 ALA A N 1
ATOM 1773 C CA . ALA A 1 227 ? -25.658 7.246 21.007 1.00 80.00 227 ALA A CA 1
ATOM 1774 C C . ALA A 1 227 ? -26.879 6.954 20.108 1.00 80.00 227 ALA A C 1
ATOM 1776 O O . ALA A 1 227 ? -26.753 6.230 19.121 1.00 80.00 227 ALA A O 1
ATOM 1777 N N . ALA A 1 228 ? -28.029 7.574 20.393 1.00 78.69 228 ALA A N 1
ATOM 1778 C CA . ALA A 1 228 ? -29.252 7.441 19.600 1.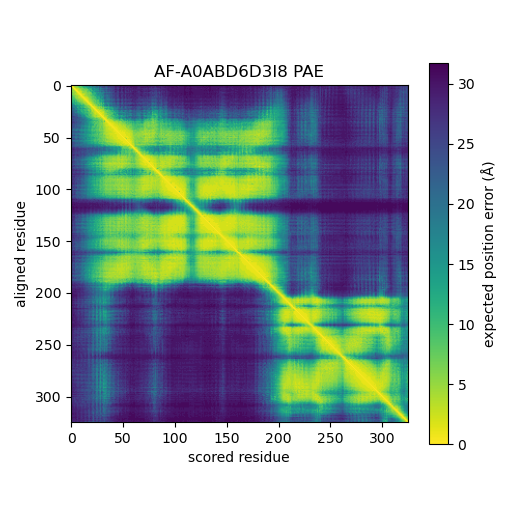00 78.69 228 ALA A CA 1
ATOM 1779 C C . ALA A 1 228 ? -29.123 8.022 18.185 1.00 78.69 228 ALA A C 1
ATOM 1781 O O . ALA A 1 228 ? -29.636 7.442 17.232 1.00 78.69 228 ALA A O 1
ATOM 1782 N N . ALA A 1 229 ? -28.410 9.143 18.026 1.00 77.88 229 ALA A N 1
ATOM 1783 C CA . ALA A 1 229 ? -28.178 9.761 16.720 1.00 77.88 229 ALA A CA 1
ATOM 1784 C C . ALA A 1 229 ? -27.326 8.891 15.775 1.00 77.88 229 ALA A C 1
ATOM 1786 O O . ALA A 1 229 ? -27.320 9.131 14.569 1.00 77.88 229 ALA A O 1
ATOM 1787 N N . HIS A 1 230 ? -26.618 7.892 16.312 1.00 67.00 230 HIS A N 1
ATOM 1788 C CA . HIS A 1 230 ? -25.717 7.016 15.566 1.00 67.00 230 HIS A CA 1
ATOM 1789 C C . HIS A 1 230 ? -26.283 5.599 15.303 1.00 67.00 230 HIS A C 1
ATOM 1791 O O . HIS A 1 230 ? -25.523 4.730 14.896 1.00 67.00 230 HIS A O 1
ATOM 1797 N N . GLU A 1 231 ? -27.591 5.359 15.507 1.00 57.97 231 GLU A N 1
ATOM 1798 C CA . GLU A 1 231 ? -28.366 4.119 15.216 1.00 57.97 231 GLU A CA 1
ATOM 1799 C C . GLU A 1 231 ? -27.812 2.762 15.733 1.00 57.97 231 GLU A C 1
ATOM 1801 O O . GLU A 1 231 ? -28.485 1.741 15.594 1.00 57.97 231 GLU A O 1
ATOM 1806 N N . VAL A 1 232 ? -26.637 2.712 16.375 1.00 56.00 232 VAL A N 1
ATOM 1807 C CA . VAL A 1 232 ? -26.009 1.472 16.891 1.00 56.00 232 VAL A CA 1
ATOM 1808 C C . VAL A 1 232 ? -25.307 1.686 18.250 1.00 56.00 232 VAL A C 1
ATOM 1810 O O . VAL A 1 232 ? -24.702 0.770 18.805 1.00 56.00 232 VAL A O 1
ATOM 1813 N N . GLY A 1 233 ? -25.403 2.884 18.835 1.00 66.62 233 GLY A N 1
ATOM 1814 C CA . GLY A 1 233 ? -24.623 3.252 20.014 1.00 66.62 233 GLY A CA 1
ATOM 1815 C C . GLY A 1 233 ? -25.152 2.657 21.322 1.00 66.62 233 GLY A C 1
ATOM 1816 O O . GLY A 1 233 ? -26.303 2.879 21.687 1.00 66.62 233 GLY A O 1
ATOM 1817 N N . LYS A 1 234 ? -24.314 1.944 22.074 1.00 76.88 234 LYS A N 1
ATOM 1818 C CA . LYS A 1 234 ? -24.624 1.457 23.432 1.00 76.88 234 LYS A CA 1
ATOM 1819 C C . LYS A 1 234 ? -23.996 2.388 24.463 1.00 76.88 234 LYS A C 1
ATOM 1821 O O . LYS A 1 234 ? -22.864 2.822 24.278 1.00 76.88 234 LYS A O 1
ATOM 1826 N N . VAL A 1 235 ? -24.677 2.682 25.564 1.00 81.25 235 VAL A N 1
ATOM 1827 C CA . VAL A 1 235 ? -24.127 3.556 26.616 1.00 81.25 235 VAL A CA 1
ATOM 1828 C C . VAL A 1 235 ? -23.592 2.709 27.771 1.00 81.25 235 VAL A C 1
ATOM 1830 O O . VAL A 1 235 ? -24.302 1.849 28.283 1.00 81.25 235 VAL A O 1
ATOM 1833 N N . VAL A 1 236 ? -22.354 2.946 28.208 1.00 81.56 236 VAL A N 1
ATOM 1834 C CA . VAL A 1 236 ? -21.770 2.292 29.391 1.00 81.56 236 VAL A CA 1
ATOM 1835 C C . VAL A 1 236 ? -21.619 3.333 30.493 1.00 81.56 236 VAL A C 1
ATOM 1837 O O . VAL A 1 236 ? -20.775 4.225 30.406 1.00 81.56 236 VAL A O 1
ATOM 1840 N N . LEU A 1 237 ? -22.445 3.232 31.532 1.00 81.44 237 LEU A N 1
ATOM 1841 C CA . LEU A 1 237 ? -22.385 4.104 32.700 1.00 81.44 237 LEU A CA 1
ATOM 1842 C C . LEU A 1 237 ? -21.341 3.557 33.673 1.00 81.44 237 LEU A C 1
ATOM 1844 O O . LEU A 1 237 ? -21.503 2.467 34.223 1.00 81.44 237 LEU A O 1
ATOM 1848 N N . MET A 1 238 ? -20.269 4.318 33.884 1.00 79.56 238 MET A N 1
ATOM 1849 C CA . MET A 1 238 ? -19.159 3.915 34.741 1.00 79.56 238 MET A CA 1
ATOM 1850 C C . MET A 1 238 ? -19.063 4.822 35.958 1.00 79.56 238 MET A C 1
ATOM 1852 O O . MET A 1 238 ? -19.006 6.045 35.826 1.00 79.56 238 MET A O 1
ATOM 1856 N N . GLN A 1 239 ? -18.958 4.226 37.142 1.00 79.38 239 GLN A N 1
ATOM 1857 C CA . GLN A 1 239 ? -18.644 4.963 38.360 1.00 79.38 239 GLN A CA 1
ATOM 1858 C C . GLN A 1 239 ? -17.421 4.368 39.052 1.00 79.38 239 GLN A C 1
ATOM 1860 O O . GLN A 1 239 ? -17.280 3.147 39.162 1.00 79.38 239 GLN A O 1
ATOM 1865 N N . THR A 1 240 ? -16.528 5.249 39.499 1.00 77.56 240 THR A N 1
ATOM 1866 C CA . THR A 1 240 ? -15.322 4.867 40.226 1.00 77.56 240 THR A CA 1
ATOM 1867 C C . THR A 1 240 ? -15.498 5.029 41.731 1.00 77.56 240 THR A C 1
ATOM 1869 O O . THR A 1 240 ? -16.244 5.901 42.185 1.00 77.56 240 THR A O 1
ATOM 1872 N N . VAL A 1 241 ? -14.837 4.163 42.500 1.00 74.50 241 VAL A N 1
ATOM 1873 C CA . VAL A 1 241 ? -14.840 4.197 43.970 1.00 74.50 241 VAL A CA 1
ATOM 1874 C C . VAL A 1 241 ? -13.444 4.521 44.467 1.00 74.50 241 VAL A C 1
ATOM 1876 O O . VAL A 1 241 ? -12.505 3.781 44.169 1.00 74.50 241 VAL A O 1
ATOM 1879 N N . SER A 1 242 ? -13.320 5.614 45.218 1.00 73.88 242 SER A N 1
ATOM 1880 C CA . SER A 1 242 ? -12.052 6.024 45.813 1.00 73.88 242 SER A CA 1
ATOM 1881 C C . SER A 1 242 ? -11.764 5.230 47.098 1.00 73.88 242 SER A C 1
ATOM 1883 O O . SER A 1 242 ? -12.706 4.867 47.817 1.00 73.88 242 SER A O 1
ATOM 1885 N N . PRO A 1 243 ? -10.487 4.968 47.426 1.00 69.00 243 PRO A N 1
ATOM 1886 C CA . PRO A 1 243 ? -10.115 4.242 48.640 1.00 69.00 243 PRO A CA 1
ATOM 1887 C C . PRO A 1 243 ? -10.525 4.977 49.927 1.00 69.00 243 PRO A C 1
ATOM 1889 O O . PRO A 1 243 ? -10.837 4.336 50.925 1.00 69.00 243 PRO A O 1
ATOM 1892 N N . GLU A 1 244 ? -10.612 6.309 49.907 1.00 73.38 244 GLU A N 1
ATOM 1893 C CA . GLU A 1 244 ? -11.071 7.107 51.052 1.00 73.38 244 GLU A CA 1
ATOM 1894 C C . GLU A 1 244 ? -12.550 6.851 51.366 1.00 73.38 244 GLU A C 1
ATOM 1896 O O . GLU A 1 244 ? -12.942 6.782 52.528 1.00 73.38 244 GLU A O 1
ATOM 1901 N N . THR A 1 245 ? -13.369 6.659 50.327 1.00 71.75 245 THR A N 1
ATOM 1902 C CA . THR A 1 245 ? -14.800 6.349 50.475 1.00 71.75 245 THR A CA 1
ATOM 1903 C C . THR A 1 245 ? -15.008 4.957 51.080 1.00 71.75 245 THR A C 1
ATOM 1905 O O . THR A 1 245 ? -15.957 4.737 51.840 1.00 71.75 245 THR A O 1
ATOM 1908 N N . ILE A 1 246 ? -14.112 4.019 50.752 1.00 74.00 246 ILE A N 1
ATOM 1909 C CA . ILE A 1 246 ? -14.095 2.672 51.331 1.00 74.00 246 ILE A CA 1
ATOM 1910 C C . ILE A 1 246 ? -13.776 2.770 52.824 1.00 74.00 246 ILE A C 1
ATOM 1912 O O . ILE A 1 246 ? -14.598 2.348 53.632 1.00 74.00 246 ILE A O 1
ATOM 1916 N N . ALA A 1 247 ? -12.688 3.455 53.187 1.00 72.19 247 ALA A N 1
ATOM 1917 C CA . ALA A 1 247 ? -12.270 3.630 54.580 1.00 72.19 247 ALA A CA 1
ATOM 1918 C C . ALA A 1 247 ? -13.321 4.346 55.456 1.00 72.19 247 ALA A C 1
ATOM 1920 O O . ALA A 1 247 ? -13.551 3.970 56.609 1.00 72.19 247 ALA A O 1
ATOM 1921 N N . GLU A 1 248 ? -14.003 5.368 54.921 1.00 78.62 248 GLU A N 1
ATOM 1922 C CA . GLU A 1 248 ? -15.078 6.061 55.647 1.00 78.62 248 GLU A CA 1
ATOM 1923 C C . GLU A 1 248 ? -16.281 5.138 55.902 1.00 78.62 248 GLU A C 1
ATOM 1925 O O . GLU A 1 248 ? -16.918 5.205 56.957 1.00 78.62 248 GLU A O 1
ATOM 1930 N N . THR A 1 249 ? -16.610 4.272 54.941 1.00 76.62 249 THR A N 1
ATOM 1931 C CA . THR A 1 249 ? -17.729 3.332 55.080 1.00 76.62 249 THR A CA 1
ATOM 1932 C C . THR A 1 249 ? -17.369 2.181 56.012 1.00 76.62 249 THR A C 1
ATOM 1934 O O . THR A 1 249 ? -18.194 1.818 56.845 1.00 76.62 249 THR A O 1
ATOM 1937 N N . GLU A 1 250 ? -16.138 1.669 55.948 1.00 77.12 250 GLU A N 1
ATOM 1938 C CA . GLU A 1 250 ? -15.607 0.698 56.913 1.00 77.12 250 GLU A CA 1
ATOM 1939 C C . GLU A 1 250 ? -15.724 1.227 58.341 1.00 77.12 250 GLU A C 1
ATOM 1941 O O . GLU A 1 250 ? -16.301 0.554 59.187 1.00 77.12 250 GLU A O 1
ATOM 1946 N N . SER A 1 251 ? -15.321 2.479 58.581 1.00 75.88 251 SER A N 1
ATOM 1947 C CA . SER A 1 251 ? -15.428 3.114 59.904 1.00 75.88 251 SER A CA 1
ATOM 1948 C C . SER A 1 251 ? -16.878 3.204 60.413 1.00 75.88 251 SER A C 1
ATOM 1950 O O . SER A 1 251 ? -17.138 3.087 61.611 1.00 75.88 251 SER A O 1
ATOM 1952 N N . LYS A 1 252 ? -17.853 3.417 59.516 1.00 81.00 252 LYS A N 1
ATOM 1953 C CA . LYS A 1 252 ? -19.285 3.460 59.873 1.00 81.00 252 LYS A CA 1
ATOM 1954 C C . LYS A 1 252 ? -19.832 2.074 60.194 1.00 81.00 252 LYS A C 1
ATOM 1956 O O . LYS A 1 252 ? -20.546 1.917 61.181 1.00 81.00 252 LYS A O 1
ATOM 1961 N N . VAL A 1 253 ? -19.483 1.085 59.377 1.00 80.06 253 VAL A N 1
ATOM 1962 C CA . VAL A 1 253 ? -19.882 -0.311 59.577 1.00 80.06 253 VAL A CA 1
ATOM 1963 C C . VAL A 1 253 ? -19.264 -0.864 60.859 1.00 80.06 253 VAL A C 1
ATOM 1965 O O . VAL A 1 253 ? -19.954 -1.518 61.635 1.00 80.06 253 VAL A O 1
ATOM 1968 N N . GLU A 1 254 ? -18.001 -0.545 61.135 1.00 79.44 254 GLU A N 1
ATOM 1969 C CA . GLU A 1 254 ? -17.321 -0.908 62.377 1.00 79.44 254 GLU A CA 1
ATOM 1970 C C . GLU A 1 254 ? -18.064 -0.360 63.601 1.00 79.44 254 GLU A C 1
ATOM 1972 O O . GLU A 1 254 ? -18.340 -1.103 64.543 1.00 79.44 254 GLU A O 1
ATOM 1977 N N . ALA A 1 255 ? -18.472 0.913 63.565 1.00 79.06 255 ALA A N 1
ATOM 1978 C CA . ALA A 1 255 ? -19.243 1.529 64.642 1.00 79.06 255 ALA A CA 1
ATOM 1979 C C . ALA A 1 255 ? -20.615 0.855 64.858 1.00 7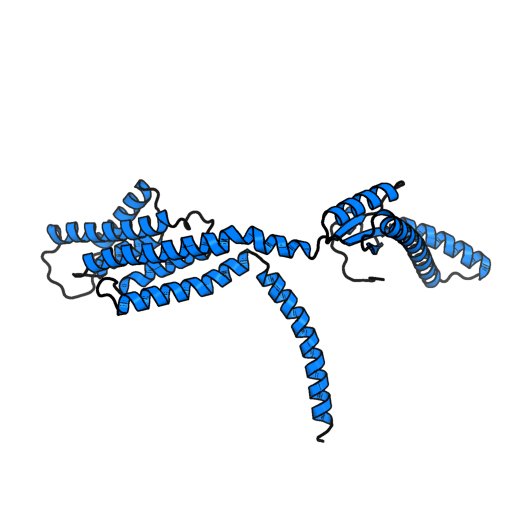9.06 255 ALA A C 1
ATOM 1981 O O . ALA A 1 255 ? -21.036 0.667 66.002 1.00 79.06 255 ALA A O 1
ATOM 1982 N N . GLU A 1 256 ? -21.305 0.452 63.786 1.00 78.56 256 GLU A N 1
ATOM 1983 C CA . GLU A 1 256 ? -22.581 -0.278 63.862 1.00 78.56 256 GLU A CA 1
ATOM 1984 C C . GLU A 1 256 ? -22.410 -1.705 64.411 1.00 78.56 256 GLU A C 1
ATOM 1986 O O . GLU A 1 256 ? -23.180 -2.151 65.270 1.00 78.56 256 GLU A O 1
ATOM 1991 N N . VAL A 1 257 ? -21.377 -2.425 63.968 1.00 75.62 257 VAL A N 1
ATOM 1992 C CA . VAL A 1 257 ? -21.063 -3.789 64.427 1.00 75.62 257 VAL A CA 1
ATOM 1993 C C . VAL A 1 257 ? -20.605 -3.782 65.888 1.00 75.62 257 VAL A C 1
ATOM 1995 O O . VAL A 1 257 ? -21.033 -4.640 66.670 1.00 75.62 257 VAL A O 1
ATOM 1998 N N . ALA A 1 258 ? -19.812 -2.788 66.295 1.00 75.38 258 ALA A N 1
ATOM 1999 C CA . ALA A 1 258 ? -19.399 -2.590 67.682 1.00 75.38 258 ALA A CA 1
ATOM 2000 C C . ALA A 1 258 ? -20.599 -2.315 68.602 1.00 75.38 258 ALA A C 1
ATOM 2002 O O . ALA A 1 258 ? -20.663 -2.858 69.706 1.00 75.38 258 ALA A O 1
ATOM 2003 N N . ALA A 1 259 ? -21.585 -1.542 68.133 1.00 73.69 259 ALA A N 1
ATOM 2004 C CA . ALA A 1 259 ? -22.810 -1.259 68.879 1.00 73.69 259 ALA A CA 1
ATOM 2005 C C . ALA A 1 259 ? -23.730 -2.485 69.041 1.00 73.69 259 ALA A C 1
ATOM 2007 O O . ALA A 1 259 ? -24.501 -2.545 70.000 1.00 73.69 259 ALA A O 1
ATOM 2008 N N . THR A 1 260 ? -23.654 -3.459 68.127 1.00 70.88 260 THR A N 1
ATOM 2009 C CA . THR A 1 260 ? -24.625 -4.566 68.047 1.00 70.88 260 THR A CA 1
ATOM 2010 C C . THR A 1 260 ? -24.080 -5.895 68.575 1.00 70.88 260 THR A C 1
ATOM 2012 O O . THR A 1 260 ? -24.823 -6.681 69.161 1.00 70.88 260 THR A O 1
ATOM 2015 N N . THR A 1 261 ? -22.787 -6.163 68.383 1.00 65.38 261 THR A N 1
ATOM 2016 C CA . THR A 1 261 ? -22.212 -7.513 68.542 1.00 65.38 261 THR A CA 1
ATOM 2017 C C . THR A 1 261 ? -20.987 -7.583 69.454 1.00 65.38 261 THR A C 1
ATOM 2019 O O . THR A 1 261 ? -20.528 -8.682 69.752 1.00 65.38 261 THR A O 1
ATOM 2022 N N . GLY A 1 262 ? -20.479 -6.447 69.954 1.00 59.28 262 GLY A N 1
ATOM 2023 C CA . GLY A 1 262 ? -19.420 -6.399 70.977 1.00 59.28 262 GLY A CA 1
ATOM 2024 C C . GLY A 1 262 ? -18.059 -6.977 70.559 1.00 59.28 262 GLY A C 1
ATOM 2025 O O . GLY A 1 262 ? -17.163 -7.082 71.393 1.00 59.28 262 GLY A O 1
ATOM 2026 N N . GLY A 1 263 ? -17.897 -7.343 69.288 1.00 60.97 263 GLY A N 1
ATOM 2027 C CA . GLY A 1 263 ? -16.665 -7.844 68.694 1.00 60.97 263 GLY A CA 1
ATOM 2028 C C . GLY A 1 263 ? -16.598 -7.431 67.228 1.00 60.97 263 GLY A C 1
ATOM 2029 O O . GLY A 1 263 ? -17.594 -7.534 66.512 1.00 60.97 263 GLY A O 1
ATOM 2030 N N . VAL A 1 264 ? -15.434 -6.932 66.819 1.00 65.88 264 VAL A N 1
ATOM 2031 C CA . VAL A 1 264 ? -15.160 -6.456 65.462 1.00 65.88 264 VAL A CA 1
ATOM 2032 C C . VAL A 1 264 ? -14.298 -7.505 64.769 1.00 65.88 264 VAL A C 1
ATOM 2034 O O . VAL A 1 264 ? -13.204 -7.819 65.233 1.00 65.88 264 VAL A O 1
ATOM 2037 N N . ASP A 1 265 ? -14.830 -8.091 63.702 1.00 76.38 265 ASP A N 1
ATOM 2038 C CA . ASP A 1 265 ? -14.048 -8.861 62.738 1.00 76.38 265 ASP A CA 1
ATOM 2039 C C . ASP A 1 265 ? -13.761 -7.944 61.548 1.00 76.38 265 ASP A C 1
ATOM 2041 O O . ASP A 1 265 ? -14.660 -7.674 60.746 1.00 76.38 265 ASP A O 1
ATOM 2045 N N . ASP A 1 266 ? -12.525 -7.449 61.460 1.00 72.44 266 ASP A N 1
ATOM 2046 C CA . ASP A 1 266 ? -12.087 -6.501 60.430 1.00 72.44 266 ASP A CA 1
ATOM 2047 C C . ASP A 1 266 ? -12.394 -7.017 59.013 1.00 72.44 266 ASP A C 1
ATOM 2049 O O . ASP A 1 266 ? -12.838 -6.258 58.152 1.00 72.44 266 ASP A O 1
ATOM 2053 N N . GLU A 1 267 ? -12.260 -8.326 58.765 1.00 70.94 267 GLU A N 1
ATOM 2054 C CA . GLU A 1 267 ? -12.531 -8.898 57.441 1.00 70.94 267 GLU A CA 1
ATOM 2055 C C . GLU A 1 267 ? -14.037 -8.910 57.116 1.00 70.94 267 GLU A C 1
ATOM 2057 O O . GLU A 1 267 ? -14.450 -8.733 55.964 1.00 70.94 267 GLU A O 1
ATOM 2062 N N . ALA A 1 268 ? -14.888 -9.101 58.128 1.00 71.62 268 ALA A N 1
ATOM 2063 C CA . ALA A 1 268 ? -16.333 -8.995 57.968 1.00 71.62 268 ALA A CA 1
ATOM 2064 C C . ALA A 1 268 ? -16.778 -7.541 57.751 1.00 71.62 268 ALA A C 1
ATOM 2066 O O . ALA A 1 268 ? -17.683 -7.315 56.941 1.00 71.62 268 ALA A O 1
ATOM 2067 N N . VAL A 1 269 ? -16.131 -6.575 58.413 1.00 74.06 269 VAL A N 1
ATOM 2068 C CA . VAL A 1 269 ? -16.384 -5.132 58.258 1.00 74.06 269 VAL A CA 1
ATOM 2069 C C . VAL A 1 269 ? -16.035 -4.663 56.848 1.00 74.06 269 VAL A C 1
ATOM 2071 O O . VAL A 1 269 ? -16.892 -4.086 56.180 1.00 74.06 269 VAL A O 1
ATOM 2074 N N . THR A 1 270 ? -14.844 -4.984 56.335 1.00 70.50 270 THR A N 1
ATOM 2075 C CA . THR A 1 270 ? -14.453 -4.629 54.960 1.00 70.50 270 THR A CA 1
ATOM 2076 C C . THR A 1 270 ? -15.424 -5.211 53.933 1.00 70.50 270 THR A C 1
ATOM 2078 O O . THR A 1 270 ? -15.943 -4.493 53.078 1.00 70.50 270 THR A O 1
ATOM 2081 N N . ARG A 1 271 ? -15.777 -6.498 54.054 1.00 68.38 271 ARG A N 1
ATOM 2082 C CA . ARG A 1 271 ? -16.695 -7.164 53.113 1.00 68.38 271 ARG A CA 1
ATOM 2083 C C . ARG A 1 271 ? -18.102 -6.557 53.126 1.00 68.38 271 ARG A C 1
ATOM 2085 O O . ARG A 1 271 ? -18.762 -6.486 52.088 1.00 68.38 271 ARG A O 1
ATOM 2092 N N . THR A 1 272 ? -18.587 -6.140 54.295 1.00 73.38 272 THR A N 1
ATOM 2093 C CA . THR A 1 272 ? -19.902 -5.494 54.428 1.00 73.38 272 THR A CA 1
ATOM 2094 C C . THR A 1 272 ? -19.877 -4.045 53.950 1.00 73.38 272 THR A C 1
ATOM 2096 O O . THR A 1 272 ? -20.819 -3.634 53.270 1.00 73.38 272 THR A O 1
ATOM 2099 N N . ALA A 1 273 ? -18.794 -3.303 54.189 1.00 72.25 273 ALA A N 1
ATOM 2100 C CA . ALA A 1 273 ? -18.591 -1.966 53.638 1.00 72.25 273 ALA A CA 1
ATOM 2101 C C . ALA A 1 273 ? -18.535 -1.983 52.100 1.00 72.25 273 ALA A C 1
ATOM 2103 O O . ALA A 1 273 ? -19.270 -1.239 51.450 1.00 72.25 273 ALA A O 1
ATOM 2104 N N . GLU A 1 274 ? -17.757 -2.888 51.497 1.00 70.25 274 GLU A N 1
ATOM 2105 C CA . GLU A 1 274 ? -17.694 -3.064 50.038 1.00 70.25 274 GLU A CA 1
ATOM 2106 C C . GLU A 1 274 ? -19.063 -3.416 49.436 1.00 70.25 274 GLU A C 1
ATOM 2108 O O . GLU A 1 274 ? -19.456 -2.864 48.400 1.00 70.25 274 GLU A O 1
ATOM 2113 N N . ALA A 1 275 ? -19.826 -4.298 50.092 1.00 70.38 275 ALA A N 1
ATOM 2114 C CA . ALA A 1 275 ? -21.171 -4.667 49.659 1.00 70.38 275 ALA A CA 1
ATOM 2115 C C . ALA A 1 275 ? -22.149 -3.482 49.732 1.00 70.38 275 ALA A C 1
ATOM 2117 O O . ALA A 1 275 ? -22.889 -3.241 48.776 1.00 70.38 275 ALA A O 1
ATOM 2118 N N . GLN A 1 276 ? -22.125 -2.707 50.823 1.00 74.19 276 GLN A N 1
ATOM 2119 C CA . GLN A 1 276 ? -22.958 -1.509 50.973 1.00 74.19 276 GLN A CA 1
ATOM 2120 C C . GLN A 1 276 ? -22.618 -0.438 49.928 1.00 74.19 276 GLN A C 1
ATOM 2122 O O . GLN A 1 276 ? -23.524 0.165 49.346 1.00 74.19 276 GLN A O 1
ATOM 2127 N N . ILE A 1 277 ? -21.329 -0.215 49.655 1.00 74.81 277 ILE A N 1
ATOM 2128 C CA . ILE A 1 277 ? -20.871 0.729 48.628 1.00 74.81 277 ILE A CA 1
ATOM 2129 C C . ILE A 1 277 ? -21.344 0.275 47.248 1.00 74.81 277 ILE A C 1
ATOM 2131 O O . ILE 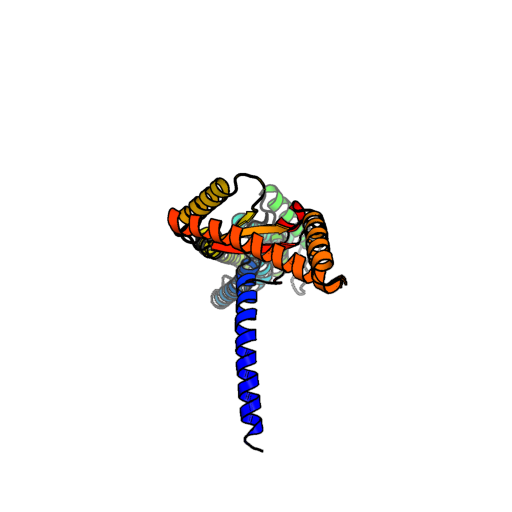A 1 277 ? -21.958 1.057 46.521 1.00 74.81 277 ILE A O 1
ATOM 2135 N N . THR A 1 278 ? -21.109 -0.991 46.903 1.00 70.44 278 THR A N 1
ATOM 2136 C CA . THR A 1 278 ? -21.493 -1.555 45.604 1.00 70.44 278 THR A CA 1
ATOM 2137 C C . THR A 1 278 ? -22.998 -1.441 45.381 1.00 70.44 278 THR A C 1
ATOM 2139 O O . THR A 1 278 ? -23.429 -0.989 44.322 1.00 70.44 278 THR A O 1
ATOM 2142 N N . ASP A 1 279 ? -23.804 -1.771 46.391 1.00 75.75 279 ASP A N 1
ATOM 2143 C CA . ASP A 1 279 ? -25.261 -1.707 46.299 1.00 75.75 279 ASP A CA 1
ATOM 2144 C C . ASP A 1 279 ? -25.778 -0.262 46.177 1.00 75.75 279 ASP A C 1
ATOM 2146 O O . ASP A 1 279 ? -26.668 0.036 45.376 1.00 75.75 279 ASP A O 1
ATOM 2150 N N . ARG A 1 280 ? -25.165 0.685 46.899 1.00 80.75 280 ARG A N 1
ATOM 2151 C CA . ARG A 1 280 ? -25.496 2.113 46.792 1.00 80.75 280 ARG A CA 1
ATOM 2152 C C . ARG A 1 280 ? -25.192 2.674 45.404 1.00 80.75 280 ARG A C 1
ATOM 2154 O O . ARG A 1 280 ? -25.991 3.446 44.866 1.00 80.75 280 ARG A O 1
ATOM 2161 N N . LEU A 1 281 ? -24.044 2.312 44.836 1.00 77.56 281 LEU A N 1
ATOM 2162 C CA . LEU A 1 281 ? -23.619 2.754 43.506 1.00 77.56 281 LEU A CA 1
ATOM 2163 C C . LEU A 1 281 ? -24.474 2.116 42.418 1.00 77.56 281 LEU A C 1
ATOM 2165 O O . LEU A 1 281 ? -24.953 2.819 41.532 1.00 77.56 281 LEU A O 1
ATOM 2169 N N . ARG A 1 282 ? -24.757 0.818 42.544 1.00 76.38 282 ARG A N 1
ATOM 2170 C CA . ARG A 1 282 ? -25.680 0.095 41.671 1.00 76.38 282 ARG A CA 1
ATOM 2171 C C . ARG A 1 282 ? -27.044 0.780 41.614 1.00 76.38 282 ARG A C 1
ATOM 2173 O O . ARG A 1 282 ? -27.475 1.152 40.531 1.00 76.38 282 ARG A O 1
ATOM 2180 N N . ARG A 1 283 ? -27.667 1.071 42.763 1.00 83.06 283 ARG A N 1
ATOM 2181 C CA . ARG A 1 283 ? -28.964 1.777 42.821 1.00 83.06 283 ARG A CA 1
ATOM 2182 C C . ARG A 1 283 ? -28.922 3.193 42.234 1.00 83.06 283 ARG A C 1
ATOM 2184 O O . ARG A 1 283 ? -29.945 3.733 41.815 1.00 83.06 283 ARG A O 1
ATOM 2191 N N . ARG A 1 284 ? -27.764 3.861 42.246 1.00 82.69 284 ARG A N 1
ATOM 2192 C CA . ARG A 1 284 ? -27.588 5.161 41.575 1.00 82.69 284 ARG A CA 1
ATOM 2193 C C . ARG A 1 284 ? -27.519 4.990 40.057 1.00 82.69 284 ARG A C 1
ATOM 2195 O O . ARG A 1 284 ? -28.156 5.757 39.345 1.00 82.69 284 ARG A O 1
ATOM 2202 N N . LEU A 1 285 ? -26.778 3.993 39.586 1.00 81.69 285 LEU A N 1
ATOM 2203 C CA . LEU A 1 285 ? -26.626 3.679 38.170 1.00 81.69 285 LEU A CA 1
ATOM 2204 C C . LEU A 1 285 ? -27.923 3.144 37.543 1.00 81.69 285 LEU A C 1
ATOM 2206 O O . LEU A 1 285 ? -28.276 3.581 36.454 1.00 81.69 285 LEU A O 1
ATOM 2210 N N . GLU A 1 286 ? -28.675 2.296 38.248 1.00 83.44 286 GLU A N 1
ATOM 2211 C CA . GLU A 1 286 ? -29.989 1.794 37.812 1.00 83.44 286 GLU A CA 1
ATOM 2212 C C . GLU A 1 286 ? -30.992 2.944 37.613 1.00 83.44 286 GLU A C 1
ATOM 2214 O O . GLU A 1 286 ? -31.672 2.995 36.592 1.00 83.44 286 GLU A O 1
ATOM 2219 N N . ARG A 1 287 ? -31.011 3.944 38.509 1.00 87.38 287 ARG A N 1
ATOM 2220 C CA . ARG A 1 287 ? -31.842 5.153 38.332 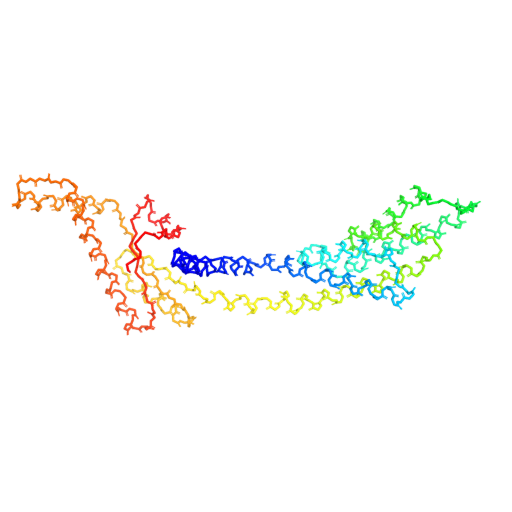1.00 87.38 287 ARG A CA 1
ATOM 2221 C C . ARG A 1 287 ? -31.470 5.958 37.084 1.00 87.38 287 ARG A C 1
ATOM 2223 O O . ARG A 1 287 ? -32.347 6.463 36.391 1.00 87.38 287 ARG A O 1
ATOM 2230 N N . LEU A 1 288 ? -30.175 6.083 36.788 1.00 85.69 288 LEU A N 1
ATOM 2231 C CA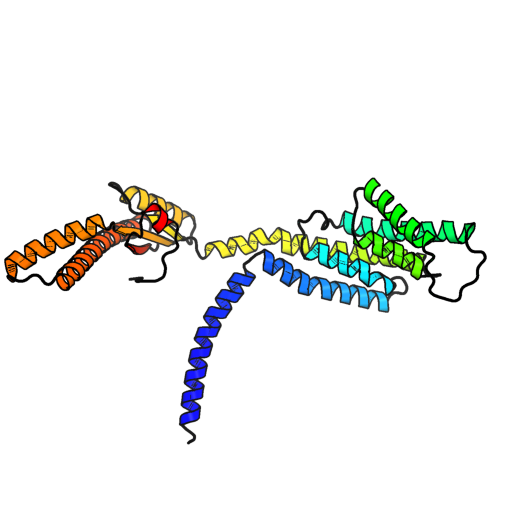 . LEU A 1 288 ? -29.705 6.772 35.580 1.00 85.69 288 LEU A CA 1
ATOM 2232 C C . LEU A 1 288 ? -30.006 5.963 34.313 1.00 85.69 288 LEU A C 1
ATOM 2234 O O . LEU A 1 288 ? -30.342 6.540 33.282 1.00 85.69 288 LEU A O 1
ATOM 2238 N N . GLN A 1 289 ? -29.930 4.636 34.386 1.00 83.62 289 GLN A N 1
ATOM 2239 C CA . GLN A 1 289 ? -30.341 3.751 33.303 1.00 83.62 289 GLN A CA 1
ATOM 2240 C C . GLN A 1 289 ? -31.840 3.886 33.010 1.00 83.62 289 GLN A C 1
ATOM 2242 O O . GLN A 1 289 ? -32.211 4.049 31.850 1.00 83.62 289 GLN A O 1
ATOM 2247 N N . GLU A 1 290 ? -32.698 3.878 34.033 1.00 85.88 290 GLU A N 1
ATOM 2248 C CA . GLU A 1 290 ? -34.141 4.101 33.871 1.00 85.88 290 GLU A CA 1
ATOM 2249 C C . GLU A 1 290 ? -34.438 5.456 33.212 1.00 85.88 290 GLU A C 1
ATOM 2251 O O . GLU A 1 290 ? -35.298 5.543 32.333 1.00 85.88 290 GLU A O 1
ATOM 2256 N N . LEU A 1 291 ? -33.686 6.504 33.565 1.00 87.19 291 LEU A N 1
ATOM 2257 C CA . LEU A 1 291 ? -33.788 7.822 32.933 1.00 87.19 291 LEU A CA 1
ATOM 2258 C C . LEU A 1 291 ? -33.459 7.768 31.430 1.00 87.19 291 LEU A C 1
ATOM 2260 O O . LEU A 1 291 ? -34.194 8.330 30.617 1.00 87.19 291 LEU A O 1
ATOM 2264 N N . VAL A 1 292 ? -32.379 7.082 31.043 1.00 85.12 292 VAL A N 1
ATOM 2265 C CA . VAL A 1 292 ? -31.984 6.949 29.628 1.00 85.12 292 VAL A CA 1
ATOM 2266 C C . VAL A 1 292 ? -33.001 6.141 28.840 1.00 85.12 292 VAL A C 1
ATOM 2268 O O . VAL A 1 292 ? -33.432 6.583 27.776 1.00 85.12 292 VAL A O 1
ATOM 2271 N N . VAL A 1 293 ? -33.405 4.984 29.368 1.00 81.19 293 VAL A N 1
ATOM 2272 C CA . VAL A 1 293 ? -34.361 4.091 28.706 1.00 81.19 293 VAL A CA 1
ATOM 2273 C C . VAL A 1 293 ? -35.705 4.795 28.524 1.00 81.19 293 VAL A C 1
ATOM 2275 O O . VAL A 1 293 ? -36.265 4.761 27.435 1.00 81.19 293 VAL A O 1
ATOM 2278 N N . SER A 1 294 ? -36.193 5.509 29.542 1.00 84.94 294 SER A N 1
ATOM 2279 C CA . SER A 1 294 ? -37.472 6.229 29.459 1.00 84.94 294 SER A CA 1
ATOM 2280 C C . SER A 1 294 ? -37.447 7.465 28.551 1.00 84.94 294 SER A C 1
ATOM 2282 O O . SER A 1 294 ? -38.490 7.835 28.015 1.00 84.94 294 SER A O 1
ATOM 2284 N N . THR A 1 295 ? -36.287 8.108 28.370 1.00 86.88 295 THR A N 1
ATOM 2285 C CA . THR A 1 295 ? -36.188 9.382 27.632 1.00 86.88 295 THR A CA 1
ATOM 2286 C C . THR A 1 295 ? -35.711 9.215 26.189 1.00 86.88 295 THR A C 1
ATOM 2288 O O . THR A 1 295 ? -36.145 9.965 25.315 1.00 86.88 295 THR A O 1
ATOM 2291 N N . VAL A 1 296 ? -34.778 8.291 25.939 1.00 82.94 296 VAL A N 1
ATOM 2292 C CA . VAL A 1 296 ? -34.054 8.177 24.658 1.00 82.94 296 VAL A CA 1
ATOM 2293 C C . VAL A 1 296 ? -34.121 6.762 24.060 1.00 82.94 296 VAL A C 1
ATOM 2295 O O . VAL A 1 296 ? -33.839 6.612 22.878 1.00 82.94 296 VAL A O 1
ATOM 2298 N N . ASP A 1 297 ? -34.537 5.750 24.833 1.00 81.94 297 ASP A N 1
ATOM 2299 C CA . ASP A 1 297 ? -34.701 4.352 24.386 1.00 81.94 297 ASP A CA 1
ATOM 2300 C C . ASP A 1 297 ? -33.416 3.725 23.798 1.00 81.94 297 ASP A C 1
ATOM 2302 O O . ASP A 1 297 ? -33.397 3.144 22.715 1.00 81.94 297 ASP A O 1
ATOM 2306 N N . VAL A 1 298 ? -32.298 3.869 24.521 1.00 80.81 298 VAL A N 1
ATOM 2307 C CA . VAL A 1 298 ? -30.974 3.344 24.132 1.00 80.81 298 VAL A CA 1
ATOM 2308 C C . VAL A 1 298 ? -30.519 2.260 25.121 1.00 80.81 298 VAL A C 1
ATOM 2310 O O . VAL A 1 298 ? -30.686 2.443 26.330 1.00 80.81 298 VAL A O 1
ATOM 2313 N N . PRO A 1 299 ? -29.905 1.147 24.668 1.00 76.81 299 PRO A N 1
ATOM 2314 C CA . PRO A 1 299 ? -29.372 0.122 25.563 1.00 76.81 299 PRO A CA 1
ATOM 2315 C C . PRO A 1 299 ? -28.234 0.660 26.449 1.00 76.81 299 PRO A C 1
ATOM 2317 O O . PRO A 1 299 ? -27.261 1.239 25.955 1.00 76.81 299 PRO A O 1
ATOM 2320 N N . CYS A 1 300 ? -28.332 0.415 27.760 1.00 76.00 300 CYS A N 1
ATOM 2321 C CA . CYS A 1 300 ? -27.330 0.813 28.753 1.00 76.00 300 CYS A CA 1
ATOM 2322 C C . CYS A 1 300 ? -26.731 -0.385 29.498 1.00 76.00 300 CYS A C 1
ATOM 2324 O O . CYS A 1 300 ? -27.455 -1.298 29.892 1.00 76.00 300 CYS A O 1
ATOM 2326 N N . GLU A 1 301 ? -25.423 -0.338 29.746 1.00 77.75 301 GLU A N 1
ATOM 2327 C CA . GLU A 1 301 ? -24.702 -1.230 30.661 1.00 77.75 301 GLU A CA 1
ATOM 2328 C C . GLU A 1 301 ? -24.087 -0.457 31.826 1.00 77.75 301 GLU A C 1
ATOM 2330 O O . GLU A 1 301 ? -23.791 0.735 31.716 1.00 77.75 301 GLU A O 1
ATOM 2335 N N . LEU A 1 302 ? -23.889 -1.153 32.944 1.00 75.06 302 LEU A N 1
ATOM 2336 C CA . LEU A 1 302 ? -23.406 -0.581 34.194 1.00 75.06 302 LEU A CA 1
ATOM 2337 C C . LEU A 1 302 ? -22.029 -1.160 34.532 1.00 75.06 302 LEU A C 1
ATOM 2339 O O . LEU A 1 302 ? -21.828 -2.371 34.473 1.00 75.06 302 LEU A O 1
ATOM 2343 N N . ALA A 1 303 ? -21.088 -0.304 34.924 1.00 73.56 303 ALA A N 1
ATOM 2344 C CA . ALA A 1 303 ? -19.763 -0.714 35.372 1.00 73.56 303 ALA A CA 1
ATOM 2345 C C . ALA A 1 303 ? -19.368 0.025 36.656 1.00 73.56 303 ALA A C 1
ATOM 2347 O O . ALA A 1 303 ? -19.349 1.257 36.711 1.00 73.56 303 ALA A O 1
ATOM 2348 N N . VAL A 1 304 ? -19.003 -0.732 37.689 1.00 68.12 304 VAL A N 1
ATOM 2349 C CA . VAL A 1 304 ? -18.436 -0.194 38.932 1.00 68.12 304 VAL A CA 1
ATOM 2350 C C . VAL A 1 304 ? -16.980 -0.629 39.006 1.00 68.12 304 VAL A C 1
ATOM 2352 O O . VAL A 1 304 ? -16.684 -1.819 38.920 1.00 68.12 304 VAL A O 1
ATOM 2355 N N . VAL A 1 305 ? -16.065 0.332 39.129 1.00 70.62 305 VAL A N 1
ATOM 2356 C CA . VAL A 1 305 ? -14.621 0.065 39.088 1.00 70.62 305 VAL A CA 1
ATOM 2357 C C . VAL A 1 305 ? -13.945 0.699 40.300 1.00 70.62 305 VAL A C 1
ATOM 2359 O O . VAL A 1 305 ? -14.085 1.896 40.541 1.00 70.62 305 VAL A O 1
ATOM 2362 N N . ALA A 1 306 ? -13.190 -0.088 41.064 1.00 63.91 306 ALA A N 1
ATOM 2363 C CA . ALA A 1 306 ? -12.349 0.446 42.133 1.00 63.91 306 ALA A CA 1
ATOM 2364 C C . ALA A 1 306 ? -11.192 1.268 41.538 1.00 63.91 306 ALA A C 1
ATOM 2366 O O . ALA A 1 306 ? -10.587 0.864 40.541 1.00 63.91 306 ALA A O 1
ATOM 2367 N N . GLU A 1 307 ? -10.891 2.431 42.115 1.00 65.69 307 GLU A N 1
ATOM 2368 C CA . GLU A 1 307 ? -9.786 3.260 41.634 1.00 65.69 307 GLU A CA 1
ATOM 2369 C C . GLU A 1 307 ? -8.429 2.631 41.955 1.00 65.69 307 GLU A C 1
ATOM 2371 O O . GLU A 1 307 ? -8.128 2.330 43.106 1.00 65.69 307 GLU A O 1
ATOM 2376 N N . ASP A 1 308 ? -7.573 2.499 40.937 1.00 53.25 308 ASP A N 1
ATOM 2377 C CA . ASP A 1 308 ? -6.157 2.180 41.120 1.00 53.25 308 ASP A CA 1
ATOM 2378 C C . ASP A 1 308 ? -5.329 3.464 40.917 1.00 53.25 308 ASP A C 1
ATOM 2380 O O . ASP A 1 308 ? -4.903 3.824 39.808 1.00 53.25 308 ASP A O 1
ATOM 2384 N N . GLY A 1 309 ? -5.160 4.213 42.006 1.00 57.81 309 GLY A N 1
ATOM 2385 C CA . GLY A 1 309 ? -4.360 5.436 42.081 1.00 57.81 309 GLY A CA 1
ATOM 2386 C C . GLY A 1 309 ? -5.121 6.728 41.764 1.00 57.81 309 GLY A C 1
ATOM 2387 O O . GLY A 1 309 ? -5.267 7.569 42.639 1.00 57.81 309 GLY A O 1
ATOM 2388 N N . SER A 1 310 ? -5.570 6.932 40.519 1.00 51.34 310 SER A N 1
ATOM 2389 C CA . SER A 1 310 ? -6.298 8.152 40.121 1.00 51.34 310 SER A CA 1
ATOM 2390 C C . SER A 1 310 ? -7.421 7.837 39.146 1.00 51.34 310 SER A C 1
ATOM 2392 O O . SER A 1 310 ? -7.204 7.140 38.151 1.00 51.34 310 SER A O 1
ATOM 2394 N N . ALA A 1 311 ? -8.587 8.444 39.370 1.00 53.84 311 ALA A N 1
ATOM 2395 C CA . ALA A 1 311 ? -9.769 8.323 38.528 1.00 53.84 311 ALA A CA 1
ATOM 2396 C C . ALA A 1 311 ? -9.470 8.473 37.020 1.00 53.84 311 ALA A C 1
ATOM 2398 O O . ALA A 1 311 ? -10.022 7.735 36.207 1.00 53.84 311 ALA A O 1
ATOM 2399 N N . GLY A 1 312 ? -8.581 9.398 36.625 1.00 48.62 312 GLY A N 1
ATOM 2400 C CA . GLY A 1 312 ? -8.208 9.625 35.219 1.00 48.62 312 GLY A CA 1
ATOM 2401 C C . GLY A 1 312 ? -7.445 8.461 34.575 1.00 48.62 312 GLY A C 1
ATOM 2402 O O . GLY A 1 312 ? -7.630 8.177 33.393 1.00 48.62 312 GLY A O 1
ATOM 2403 N N . ARG A 1 313 ? -6.635 7.751 35.367 1.00 50.56 313 ARG A N 1
ATOM 2404 C CA . ARG A 1 313 ? -5.853 6.582 34.941 1.00 50.56 313 ARG A CA 1
ATOM 2405 C C . ARG A 1 313 ? -6.723 5.321 34.880 1.00 50.56 313 ARG A C 1
ATOM 2407 O O . ARG A 1 313 ? -6.555 4.489 33.994 1.00 50.56 313 ARG A O 1
ATOM 2414 N N . THR A 1 314 ? -7.706 5.222 35.772 1.00 54.38 314 THR A N 1
ATOM 2415 C CA . THR A 1 314 ? -8.719 4.157 35.768 1.00 54.38 314 THR A CA 1
ATOM 2416 C C . THR A 1 314 ? -9.652 4.270 34.558 1.00 54.38 314 THR A C 1
ATOM 2418 O O . THR A 1 314 ? -10.022 3.258 33.980 1.00 54.38 314 THR A O 1
ATOM 2421 N N . THR A 1 315 ? -9.987 5.489 34.113 1.00 53.47 315 THR A N 1
ATOM 2422 C CA . THR A 1 315 ? -10.824 5.706 32.916 1.00 53.47 315 THR A CA 1
ATOM 2423 C C . THR A 1 315 ? -10.092 5.520 31.585 1.00 53.47 315 THR A C 1
ATOM 2425 O O . THR A 1 315 ? -10.743 5.273 30.577 1.00 53.47 315 THR A O 1
ATOM 2428 N N . SER A 1 316 ? -8.758 5.647 31.549 1.00 45.06 316 SER A N 1
ATOM 2429 C CA . SER A 1 316 ? -7.959 5.461 30.325 1.00 45.06 316 SER A CA 1
ATOM 2430 C C . SER A 1 316 ? -7.506 4.016 30.095 1.00 45.06 316 SER A C 1
ATOM 2432 O O . SER A 1 316 ? -6.945 3.706 29.044 1.00 45.06 316 SER A O 1
ATOM 2434 N N . THR A 1 317 ? -7.748 3.129 31.062 1.00 41.03 317 THR A N 1
ATOM 2435 C CA . THR A 1 317 ? -7.407 1.710 30.970 1.00 41.03 317 THR A CA 1
ATOM 2436 C C . THR A 1 317 ? -8.696 0.927 30.715 1.00 41.03 317 THR A C 1
ATOM 2438 O O . THR A 1 317 ? -9.610 1.028 31.533 1.00 41.03 317 THR A O 1
ATOM 2441 N N . PRO A 1 318 ? -8.824 0.155 29.616 1.00 41.00 318 PRO A N 1
ATOM 2442 C CA . PRO A 1 318 ? -10.026 -0.639 29.388 1.00 41.00 318 PRO A CA 1
ATOM 2443 C C . PRO A 1 318 ? -10.221 -1.596 30.573 1.00 41.00 318 PRO A C 1
ATOM 2445 O O . PRO A 1 318 ? -9.243 -2.228 31.000 1.00 41.00 318 PRO A O 1
ATOM 2448 N N . PRO A 1 319 ? -11.438 -1.697 31.139 1.00 39.38 319 PRO A N 1
ATOM 2449 C CA . PRO A 1 319 ? -11.668 -2.514 32.318 1.00 39.38 319 PRO A CA 1
ATOM 2450 C C . PRO A 1 319 ? -11.260 -3.956 32.010 1.00 39.38 319 PRO A C 1
ATOM 2452 O O . PRO A 1 319 ? -11.792 -4.597 31.101 1.00 39.38 319 PRO A O 1
ATOM 2455 N N . LYS A 1 320 ? -10.289 -4.490 32.763 1.00 33.03 320 LYS A N 1
ATOM 2456 C CA . LYS A 1 320 ? -10.082 -5.941 32.790 1.00 33.03 320 LYS A CA 1
ATOM 2457 C C . LYS A 1 320 ? -11.389 -6.562 33.289 1.00 33.03 320 LYS A C 1
ATOM 2459 O O . LYS A 1 320 ? -11.926 -6.061 34.274 1.00 33.03 320 LYS A O 1
ATOM 2464 N N . PRO A 1 321 ? -11.889 -7.642 32.664 1.00 32.53 321 PRO A N 1
ATOM 2465 C CA . PRO A 1 321 ? -13.146 -8.267 33.048 1.00 32.53 321 PRO A CA 1
ATOM 2466 C C . PRO A 1 321 ? -12.998 -8.903 34.433 1.00 32.53 321 PRO A C 1
ATOM 2468 O O . PRO A 1 321 ? -12.641 -10.071 34.581 1.00 32.53 321 PRO A O 1
ATOM 2471 N N . ARG A 1 322 ? -13.248 -8.113 35.469 1.00 30.73 322 ARG A N 1
ATOM 2472 C CA . ARG A 1 322 ? -13.601 -8.574 36.801 1.00 30.73 322 ARG A CA 1
ATOM 2473 C C . ARG A 1 322 ? -14.900 -7.868 37.158 1.00 30.73 322 ARG A C 1
ATOM 2475 O O . ARG A 1 322 ? -14.923 -6.653 37.267 1.00 30.73 322 ARG A O 1
ATOM 2482 N N . ALA A 1 323 ? -15.944 -8.689 37.269 1.00 33.25 323 ALA A N 1
ATOM 2483 C CA . ALA A 1 323 ? -17.329 -8.341 37.568 1.00 33.25 323 ALA A CA 1
ATOM 2484 C C . ALA A 1 323 ? -18.003 -7.402 36.547 1.00 33.25 323 ALA A C 1
ATOM 2486 O O . ALA A 1 323 ? -18.252 -6.233 36.810 1.00 33.25 323 ALA A O 1
ATOM 2487 N N . VAL A 1 324 ? -18.358 -7.970 35.389 1.00 31.02 324 VAL A N 1
ATOM 2488 C CA . VAL A 1 324 ? -19.600 -7.572 34.707 1.00 31.02 324 VAL A CA 1
ATOM 2489 C C . VAL A 1 324 ? -20.734 -8.151 35.558 1.00 31.02 324 VAL A C 1
ATOM 2491 O O . VAL A 1 324 ? -20.712 -9.359 35.816 1.00 31.02 324 VAL A O 1
ATOM 2494 N N . ILE A 1 325 ? -21.649 -7.310 36.044 1.00 33.53 325 ILE A N 1
ATOM 2495 C CA . ILE A 1 325 ? -22.909 -7.745 36.669 1.00 33.53 325 ILE A CA 1
ATOM 2496 C C . ILE A 1 325 ? -24.014 -7.571 35.638 1.00 33.53 325 ILE A C 1
ATOM 2498 O O . ILE A 1 325 ? -24.078 -6.466 35.058 1.00 33.53 325 ILE A O 1
#

Radius of gyration: 34.96 Å; Cα contacts (8 Å, |Δi|>4): 354; chains: 1; bounding box: 73×67×104 Å

pLDDT: mean 71.46, std 14.55, range [30.73, 93.69]

Mean predicted aligned error: 18.55 Å

Organism: NCBI:txid869891

Secondary structure (DSSP, 8-state):
-HHHHHHHHHHHHHHHHHHHHHHHHHHHHHTTSHHHHHHHHHHHHHHHHHHHHHHHHHH-TTS-GGGHHHHHHHHHHHHH-TTSTT--HHHHHHHHHHHHHHHHHHHHHHHHHT------S----HHHHHHHHHHHHHHHHHTT---HHHHHHHHHHHHSTT-HHHHHHHHHHHHHHHHHHHHHHIIIIIITHHHHHHHHHGGG-EEEEE--SS-HHHHHHHHHHHHHHTSSPEEEEEEEE-HHHHHHHHHHHHHHHHHHHS---HHHHHHHHHHHHHHHHHHHHHHHHHHHHHHH---EEEEEEE-SS-HHHHHHSPPPSS---

InterPro domains:
  IPR058581 HPP, transmembrane region [PF04982] (48-187)

Sequence (325 aa):
MRNRLSWWYRSARDRLREFERREIRAVRHWLADPEHLLHLSALVFVPLLVGGVTWLANVSPVVSFLVYPPLAAGAYTLFSNPGGRYASPRRFVGGISAGAICGWLVLALTGEYWTAATLGELRVNAGAAALGIFLTGVVTWALSIEEPSAFSSALLVLVTGSEQLTYVGGIIVSSLIVAGVFVLWRRHFYEERARYLFQSTHGDDQVLVPIRGDDPESLVLFAARLAAAHEVGKVVLMQTVSPETIAETESKVEAEVAATTGGVDDEAVTRTAEAQITDRLRRRLERLQELVVSTVDVPCELAVVAEDGSAGRTTSTPPKPRAVI